Protein AF-A0A8T4DCI9-F1 (afdb_monomer_lite)

Radius of gyration: 30.98 Å; chains: 1; bounding box: 54×54×103 Å

Secondary structure (DSSP, 8-state):
--SHHHHHHHHHHHHHHTTSS---PPPP--------------------PPP-------PPPPPPPPPPP--PPPEEEEEEEEEEEE-HHHHHHHTSTTTBS--HHHHTS-----TTEEE---TTSB--EEEEEEEEEETT-EEEEEEEEEEEEEEEES--BPBPPPPP----S-HHHHHS--PPPP---HHHHT-SS-BS--SEEEEEEEEE-TTT--EEEEEEEEE--EEEEGGGTEEEEEEEEEEEEEEEEEE--

pLDDT: mean 79.36, std 21.96, range [33.06, 98.69]

Sequence (257 aa):
MNNVNRDIIIVVVSVVLLATILSGCVEEVSNNATVTPSPTPFLTTSPAPSPTPSLTPNLTPPPSPTPPPEVTPPTLVTQEIHQNFDATPALAGLLYPSISNLTPADIGFEVAMTDDVNYLSDIGKPEVPYIITIFEIPKNSEVESVSVNFSNPLEIDNVFIEPAQPPVIAGGADRDYWRNFTPPPHTINNETYASIEPYPGKEYAYHEAVEIDLDTHLQVRTVTVHIFPIQYFPAESRIVAYKNASVSLVYWTAVDE

Foldseek 3Di:
DPPVVVVVVVVVVVVVVVPPPPDDDDDDDDDDDDDDDDDDDDDDDDDDDDDDDDDDDDDDDDPDPDPDPPDDDFDKDKDKDKDKDFWLLQVVVCCPPLFKPDDPVQVVDDGDHDPQWAFDQDAQAFGRIWGKDKDWDAQQKDWPDKDKDFDDKDKGAQMDTAGRHDDDPPDPPDPVCVVPDDGDPRHHDVPNLLAQAWVVNDQKDWDWDWDQDPVVRDIIIMIMMIGRQWTARNNRRMIIGTRMMMMMIMMMDGDDD

Structure (mmCIF, N/CA/C/O backbone):
data_AF-A0A8T4DCI9-F1
#
_entry.id   AF-A0A8T4DCI9-F1
#
loop_
_atom_site.group_PDB
_atom_site.id
_atom_site.type_symbol
_atom_site.label_atom_id
_atom_site.label_alt_id
_atom_site.label_comp_id
_atom_site.label_asym_id
_atom_site.label_entity_id
_atom_site.label_seq_id
_atom_site.pdbx_PDB_ins_code
_atom_site.Cartn_x
_atom_site.Cartn_y
_atom_site.Cartn_z
_atom_site.occupancy
_atom_site.B_iso_or_equiv
_atom_site.auth_seq_id
_atom_site.auth_comp_id
_atom_site.auth_asym_id
_atom_site.auth_atom_id
_atom_site.pdbx_PDB_model_num
ATOM 1 N N . MET A 1 1 ? -24.224 39.941 3.625 1.00 46.56 1 MET A N 1
ATOM 2 C CA . MET A 1 1 ? -22.981 39.641 4.371 1.00 46.56 1 MET A CA 1
ATOM 3 C C . MET A 1 1 ? -22.899 38.134 4.541 1.00 46.56 1 MET A C 1
ATOM 5 O O . MET A 1 1 ? -23.948 37.555 4.779 1.00 46.56 1 MET A O 1
ATOM 9 N N . ASN A 1 2 ? -21.701 37.548 4.396 1.00 47.69 2 ASN A N 1
ATOM 10 C CA . ASN A 1 2 ? -21.337 36.143 4.702 1.00 47.69 2 ASN A CA 1
ATOM 11 C C . ASN A 1 2 ? -21.048 35.184 3.528 1.00 47.69 2 ASN A C 1
ATOM 13 O O . ASN A 1 2 ? -21.433 34.028 3.593 1.00 47.69 2 ASN A O 1
ATOM 17 N N . ASN A 1 3 ? -20.277 35.614 2.522 1.00 44.97 3 ASN A N 1
ATOM 18 C CA . ASN A 1 3 ? -19.467 34.668 1.724 1.00 44.97 3 ASN A CA 1
ATOM 19 C C . ASN A 1 3 ? -17.950 34.873 1.888 1.00 44.97 3 ASN A C 1
ATOM 21 O O . ASN A 1 3 ? -17.186 33.966 1.609 1.00 44.97 3 ASN A O 1
ATOM 25 N N . VAL A 1 4 ? -17.502 36.011 2.430 1.00 48.91 4 VAL A N 1
ATOM 26 C CA . VAL A 1 4 ? -16.063 36.310 2.585 1.00 48.91 4 VAL A CA 1
ATOM 27 C C . VAL A 1 4 ? -15.431 35.585 3.787 1.00 48.91 4 VAL A C 1
ATOM 29 O O . VAL A 1 4 ? -14.245 35.284 3.774 1.00 48.91 4 VAL A O 1
ATOM 32 N N . ASN A 1 5 ? -16.214 35.236 4.816 1.00 46.00 5 ASN A N 1
ATOM 33 C CA . ASN A 1 5 ? -15.677 34.595 6.026 1.00 46.00 5 ASN A CA 1
ATOM 34 C C . ASN A 1 5 ? -15.419 33.089 5.880 1.00 46.00 5 ASN A C 1
ATOM 36 O O . ASN A 1 5 ? -14.689 32.535 6.693 1.00 46.00 5 ASN A O 1
ATOM 40 N N . ARG A 1 6 ? -15.996 32.418 4.875 1.00 47.72 6 ARG A N 1
ATOM 41 C CA . ARG A 1 6 ? -15.810 30.971 4.693 1.00 47.72 6 ARG A CA 1
ATOM 42 C C . ARG A 1 6 ? -14.465 30.659 4.032 1.00 47.72 6 ARG A C 1
ATOM 44 O O . ARG A 1 6 ? -13.777 29.746 4.473 1.00 47.72 6 ARG A O 1
ATOM 51 N N . ASP A 1 7 ? -14.045 31.487 3.080 1.00 42.00 7 ASP A N 1
ATOM 52 C CA . ASP A 1 7 ? -12.774 31.295 2.374 1.00 42.00 7 ASP A CA 1
ATOM 53 C C . ASP A 1 7 ? -11.564 31.675 3.243 1.00 42.00 7 ASP A C 1
ATOM 55 O O . ASP A 1 7 ? -10.525 31.024 3.180 1.00 42.00 7 ASP A O 1
ATOM 59 N N . ILE A 1 8 ? -11.707 32.663 4.136 1.00 45.56 8 ILE A N 1
ATOM 60 C CA . ILE A 1 8 ? -10.631 33.061 5.063 1.00 45.56 8 ILE A CA 1
ATOM 61 C C . ILE A 1 8 ? -10.368 31.974 6.119 1.00 45.56 8 ILE A C 1
ATOM 63 O O . ILE A 1 8 ? -9.218 31.740 6.481 1.00 45.56 8 ILE A O 1
ATOM 67 N N . ILE A 1 9 ? -11.406 31.271 6.588 1.00 45.91 9 ILE A N 1
ATOM 68 C CA . ILE A 1 9 ? -11.252 30.194 7.581 1.00 45.91 9 ILE A CA 1
ATOM 69 C C . ILE A 1 9 ? -10.551 28.977 6.964 1.00 45.91 9 ILE A C 1
ATOM 71 O O . ILE A 1 9 ? -9.679 28.392 7.601 1.00 45.91 9 ILE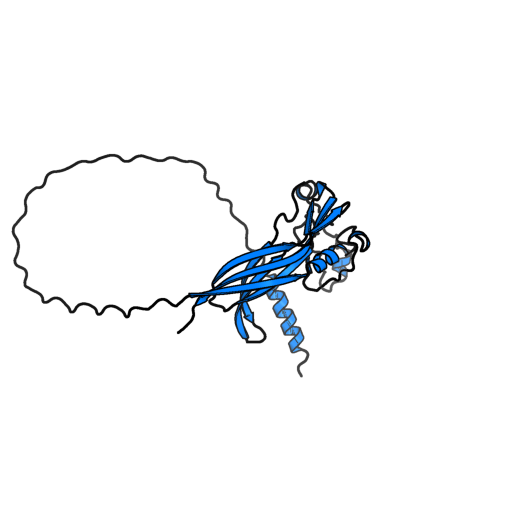 A O 1
ATOM 75 N N . ILE A 1 10 ? -10.862 28.637 5.710 1.00 48.25 10 ILE A N 1
ATOM 76 C CA . ILE A 1 10 ? -10.253 27.487 5.023 1.00 48.25 10 ILE A CA 1
ATOM 77 C C . ILE A 1 10 ? -8.753 27.715 4.780 1.00 48.25 10 ILE A C 1
ATOM 79 O O . ILE A 1 10 ? -7.959 26.797 4.987 1.00 48.25 10 ILE A O 1
ATOM 83 N N . VAL A 1 11 ? -8.346 28.939 4.424 1.00 43.97 11 VAL A N 1
ATOM 84 C CA . VAL A 1 11 ? -6.931 29.279 4.176 1.00 43.97 11 VAL A CA 1
ATOM 85 C C . VAL A 1 11 ? -6.095 29.296 5.463 1.00 43.97 11 VAL A C 1
ATOM 87 O O . VAL A 1 11 ? -4.932 28.901 5.449 1.00 43.97 11 VAL A O 1
ATOM 90 N N . VAL A 1 12 ? -6.663 29.705 6.603 1.00 44.66 12 VAL A N 1
ATOM 91 C CA . VAL A 1 12 ? -5.917 29.735 7.877 1.00 44.66 12 VAL A CA 1
ATOM 92 C C . VAL A 1 12 ? -5.692 28.326 8.443 1.00 44.66 12 VAL A C 1
ATOM 94 O O . VAL A 1 12 ? -4.635 28.068 9.014 1.00 44.66 12 VAL A O 1
ATOM 97 N N . VAL A 1 13 ? -6.623 27.388 8.235 1.00 45.47 13 VAL A N 1
ATOM 98 C CA . VAL A 1 13 ? -6.479 25.997 8.713 1.00 45.47 13 VAL A CA 1
ATOM 99 C C . VAL A 1 13 ? -5.437 25.216 7.899 1.00 45.47 13 VAL A C 1
ATOM 101 O O . VAL A 1 13 ? -4.693 24.416 8.464 1.00 45.47 13 VAL A O 1
ATOM 104 N N . SER A 1 14 ? -5.296 25.500 6.601 1.00 39.06 14 SER A N 1
ATOM 105 C CA . SER A 1 14 ? -4.320 24.815 5.735 1.00 39.06 14 SER A CA 1
ATOM 106 C C . SER A 1 14 ? -2.870 25.248 5.995 1.00 39.06 14 SER A C 1
ATOM 108 O O . SER A 1 14 ? -1.954 24.445 5.837 1.00 39.06 14 SER A O 1
ATOM 110 N N . VAL A 1 15 ? -2.641 26.480 6.462 1.00 40.59 15 VAL A N 1
ATOM 111 C CA . VAL A 1 15 ? -1.291 26.967 6.810 1.00 40.59 15 VAL A CA 1
ATOM 112 C C . VAL A 1 15 ? -0.800 26.410 8.154 1.00 40.59 15 VAL A C 1
ATOM 114 O O . VAL A 1 15 ? 0.403 26.242 8.340 1.00 40.59 15 VAL A O 1
ATOM 117 N N . VAL A 1 16 ? -1.699 26.068 9.083 1.00 40.78 16 VAL A N 1
ATOM 118 C CA . VAL A 1 16 ? -1.309 25.531 10.401 1.00 40.78 16 VAL A CA 1
ATOM 119 C C . VAL A 1 16 ? -0.958 24.038 10.338 1.00 40.78 16 VAL A C 1
ATOM 121 O O . VAL A 1 16 ? -0.090 23.594 11.087 1.00 40.78 16 VAL A O 1
ATOM 124 N N . LEU A 1 17 ? -1.539 23.271 9.407 1.00 37.62 17 LEU A N 1
ATOM 125 C CA . LEU A 1 17 ? -1.264 21.832 9.283 1.00 37.62 17 LEU A CA 1
ATOM 126 C C . LEU A 1 17 ? 0.103 21.510 8.642 1.00 37.62 17 LEU A C 1
ATOM 128 O O . LEU A 1 17 ? 0.658 20.442 8.871 1.00 37.62 17 LEU A O 1
ATOM 132 N N . LEU A 1 18 ? 0.683 22.442 7.878 1.00 36.50 18 LEU A N 1
ATOM 133 C CA . LEU A 1 18 ? 1.982 22.260 7.209 1.00 36.50 18 LEU A CA 1
ATOM 134 C C . LEU A 1 18 ? 3.201 22.525 8.114 1.00 36.50 18 LEU A C 1
ATOM 136 O O . LEU A 1 18 ? 4.329 22.253 7.712 1.00 36.50 18 LEU A O 1
ATOM 140 N N . ALA A 1 19 ? 3.004 23.034 9.335 1.00 37.69 19 ALA A N 1
ATOM 141 C CA . ALA A 1 19 ? 4.101 23.428 10.224 1.00 37.69 19 ALA A CA 1
ATOM 142 C C . ALA A 1 19 ? 4.564 22.337 11.214 1.00 37.69 19 ALA A C 1
ATOM 144 O O . ALA A 1 19 ? 5.531 22.564 11.939 1.00 37.69 19 ALA A O 1
ATOM 145 N N . THR A 1 20 ? 3.923 21.164 11.274 1.00 42.81 20 THR A N 1
ATOM 146 C CA . THR A 1 20 ? 4.192 20.161 12.328 1.00 42.81 20 THR A CA 1
ATOM 147 C C . THR A 1 20 ? 4.966 18.914 11.886 1.00 42.81 20 THR A C 1
ATOM 149 O O . THR A 1 20 ? 5.330 18.117 12.745 1.00 42.81 20 THR A O 1
ATOM 152 N N . ILE A 1 21 ? 5.321 18.749 10.605 1.00 46.16 21 ILE A N 1
ATOM 153 C CA . ILE A 1 21 ? 6.022 17.539 10.105 1.00 46.16 21 ILE A CA 1
ATOM 154 C C . ILE A 1 21 ? 7.540 17.761 9.924 1.00 46.16 21 ILE A C 1
ATOM 156 O O . ILE A 1 21 ? 8.169 17.243 9.007 1.00 46.16 21 ILE A O 1
ATOM 160 N N . LEU A 1 22 ? 8.160 18.548 10.806 1.00 44.78 22 LEU A N 1
ATOM 161 C CA . LEU A 1 22 ? 9.616 18.756 10.852 1.00 44.78 22 LEU A CA 1
ATOM 162 C C . LEU A 1 22 ? 10.119 18.690 12.301 1.00 44.78 22 LEU A C 1
ATOM 164 O O . LEU A 1 22 ? 10.663 19.651 12.840 1.00 44.78 22 LEU A O 1
ATOM 168 N N . SER A 1 23 ? 9.933 17.551 12.968 1.00 45.56 23 SER A N 1
ATOM 169 C CA . SER A 1 23 ? 10.723 17.229 14.162 1.00 45.56 23 SER A CA 1
ATOM 170 C C . SER A 1 23 ? 10.737 15.726 14.414 1.00 45.56 23 SER A C 1
ATOM 172 O O . SER A 1 23 ? 9.764 15.150 14.886 1.00 45.56 23 SER A O 1
ATOM 174 N N . GLY A 1 24 ? 11.846 15.088 14.055 1.00 33.06 24 GLY A N 1
ATOM 175 C CA . GLY A 1 24 ? 12.046 13.657 14.255 1.00 33.06 24 GLY A CA 1
ATOM 176 C C . GLY A 1 24 ? 13.413 13.191 13.774 1.00 33.06 24 GLY A C 1
ATOM 177 O O . GLY A 1 24 ? 13.505 12.211 13.046 1.00 33.06 24 GLY A O 1
ATOM 178 N N . CYS A 1 25 ? 14.478 13.918 14.127 1.00 37.22 25 CYS A N 1
ATOM 179 C CA . CYS A 1 25 ? 15.836 13.394 14.011 1.00 37.22 25 CYS A CA 1
ATOM 180 C C . CYS A 1 25 ? 16.025 12.316 15.087 1.00 37.22 25 CYS A C 1
ATOM 182 O O . CYS A 1 25 ? 15.924 12.609 16.277 1.00 37.22 25 CYS A O 1
ATOM 184 N N . VAL A 1 26 ? 16.284 11.082 14.662 1.00 43.94 26 VAL A N 1
ATOM 185 C CA . VAL A 1 26 ? 16.712 9.978 15.526 1.00 43.94 26 VAL A CA 1
ATOM 186 C C . VAL A 1 26 ? 18.189 10.183 15.866 1.00 43.94 26 VAL A C 1
ATOM 188 O O . VAL A 1 26 ? 19.032 10.215 14.972 1.00 43.94 26 VAL A O 1
ATOM 191 N N . GLU A 1 27 ? 18.506 10.341 17.152 1.00 39.62 27 GLU A N 1
ATOM 192 C CA . GLU A 1 27 ? 19.873 10.208 17.659 1.00 39.62 27 GLU A CA 1
ATOM 193 C C . GLU A 1 27 ? 20.193 8.722 17.851 1.00 39.62 27 GLU A C 1
ATOM 195 O O . GLU A 1 27 ? 19.565 8.030 18.653 1.00 39.62 27 GLU A O 1
ATOM 200 N N . GLU A 1 28 ? 21.192 8.230 17.119 1.00 41.47 28 GLU A N 1
ATOM 201 C CA . GLU A 1 28 ? 21.821 6.948 17.408 1.00 41.47 28 GLU A CA 1
ATOM 202 C C . GLU A 1 28 ? 22.760 7.078 18.612 1.00 41.47 28 GLU A C 1
ATOM 204 O O . GLU A 1 28 ? 23.735 7.832 18.578 1.00 41.47 28 GLU A O 1
ATOM 209 N N . VAL A 1 29 ? 22.519 6.285 19.659 1.00 36.94 29 VAL A N 1
ATOM 210 C CA . VAL A 1 29 ? 23.512 6.023 20.708 1.00 36.94 29 VAL A CA 1
ATOM 211 C C . VAL A 1 29 ? 23.872 4.543 20.686 1.00 36.94 29 VAL A C 1
ATOM 213 O O . VAL A 1 29 ? 23.202 3.687 21.258 1.00 36.94 29 VAL A O 1
ATOM 216 N N . SER A 1 30 ? 24.985 4.274 20.012 1.00 40.56 30 SER A N 1
ATOM 217 C CA . SER A 1 30 ? 25.803 3.074 20.154 1.00 40.56 30 SER A CA 1
ATOM 218 C C . SER A 1 30 ? 26.382 3.005 21.566 1.00 40.56 30 SER A C 1
ATOM 220 O O . SER A 1 30 ? 26.978 3.981 22.014 1.00 40.56 30 SER A O 1
ATOM 222 N N . ASN A 1 31 ? 26.261 1.860 22.247 1.00 36.16 31 ASN A N 1
ATOM 223 C CA . ASN A 1 31 ? 27.170 1.485 23.330 1.00 36.16 31 ASN A CA 1
ATOM 224 C C . ASN A 1 31 ? 27.391 -0.031 23.364 1.00 36.16 31 ASN A C 1
ATOM 226 O O . ASN A 1 31 ? 26.485 -0.837 23.561 1.00 36.16 31 ASN A O 1
ATOM 230 N N . ASN A 1 32 ? 28.655 -0.372 23.152 1.00 35.81 32 ASN A N 1
ATOM 231 C CA . ASN A 1 32 ? 29.245 -1.695 23.099 1.00 35.81 32 ASN A CA 1
ATOM 232 C C . ASN A 1 32 ? 29.614 -2.209 24.512 1.00 35.81 32 ASN A C 1
ATOM 234 O O . ASN A 1 32 ? 30.004 -1.424 25.372 1.00 35.81 32 ASN A O 1
ATOM 238 N N . ALA A 1 33 ? 29.616 -3.540 24.651 1.00 33.09 33 ALA A N 1
ATOM 239 C CA . ALA A 1 33 ? 30.373 -4.375 25.602 1.00 33.09 33 ALA A CA 1
ATOM 240 C C . ALA A 1 33 ? 29.978 -4.460 27.106 1.00 33.09 33 ALA A C 1
ATOM 242 O O . ALA A 1 33 ? 30.316 -3.623 27.936 1.00 33.09 33 ALA A O 1
ATOM 243 N N . THR A 1 34 ? 29.359 -5.603 27.446 1.00 33.59 34 THR A N 1
ATOM 244 C CA . THR A 1 34 ? 29.763 -6.638 28.434 1.00 33.59 34 THR A CA 1
ATOM 245 C C . THR A 1 34 ? 30.813 -6.284 29.501 1.00 33.59 34 THR A C 1
ATOM 247 O O . THR A 1 34 ? 31.941 -6.035 29.107 1.00 33.59 34 THR A O 1
ATOM 250 N N . VAL A 1 35 ? 30.504 -6.460 30.808 1.00 35.69 35 VAL A N 1
ATOM 251 C CA . VAL A 1 35 ? 31.147 -7.416 31.768 1.00 35.69 35 VAL A CA 1
ATOM 252 C C . VAL A 1 35 ? 30.286 -7.574 33.046 1.00 35.69 35 VAL A C 1
ATOM 254 O O . VAL A 1 35 ? 29.951 -6.601 33.715 1.00 35.69 35 VAL A O 1
ATOM 257 N N . THR A 1 36 ? 29.983 -8.821 33.418 1.00 40.81 36 THR A N 1
ATOM 258 C CA . THR A 1 36 ? 29.406 -9.268 34.704 1.00 40.81 36 THR A CA 1
ATOM 259 C C . THR A 1 36 ? 30.475 -9.384 35.802 1.00 40.81 36 THR A C 1
ATOM 261 O O . THR A 1 36 ? 31.529 -9.962 35.533 1.00 40.81 36 THR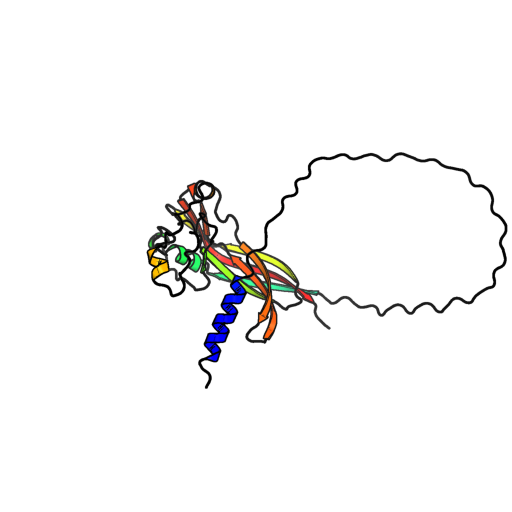 A O 1
ATOM 264 N N . PRO A 1 37 ? 30.194 -8.997 37.063 1.00 41.59 37 PRO A N 1
ATOM 265 C CA . PRO A 1 37 ? 30.863 -9.635 38.198 1.00 41.59 37 PRO A CA 1
ATOM 266 C C . PRO A 1 37 ? 29.926 -10.404 39.152 1.00 41.59 37 PRO A C 1
ATOM 268 O O . PRO A 1 37 ? 28.813 -9.998 39.472 1.00 41.59 37 PRO A O 1
ATOM 271 N N . SER A 1 38 ? 30.469 -11.549 39.571 1.00 36.97 38 SER A N 1
ATOM 272 C CA . SER A 1 38 ? 29.987 -12.621 40.457 1.00 36.97 38 SER A CA 1
ATOM 273 C C . SER A 1 38 ? 29.842 -12.201 41.939 1.00 36.97 38 SER A C 1
ATOM 275 O O . SER A 1 38 ? 30.535 -11.276 42.365 1.00 36.97 38 SER A O 1
ATOM 277 N N . PRO A 1 39 ? 29.017 -12.892 42.761 1.00 44.28 39 PRO A N 1
ATOM 278 C CA . PRO A 1 39 ? 28.825 -12.571 44.181 1.00 44.28 39 PRO A CA 1
ATOM 279 C C . PRO A 1 39 ? 29.956 -13.098 45.090 1.00 44.28 39 PRO A C 1
ATOM 281 O O . PRO A 1 39 ? 30.462 -14.202 44.886 1.00 44.28 39 PRO A O 1
ATOM 284 N N . THR A 1 40 ? 30.302 -12.335 46.136 1.00 46.72 40 THR A N 1
ATOM 285 C CA . THR A 1 40 ? 31.276 -12.703 47.190 1.00 46.72 40 THR A CA 1
ATOM 286 C C . THR A 1 40 ? 30.553 -13.016 48.516 1.00 46.72 40 THR A C 1
ATOM 288 O O . THR A 1 40 ? 29.615 -12.293 48.860 1.00 46.72 40 THR A O 1
ATOM 291 N N . PRO A 1 41 ? 30.954 -14.060 49.277 1.00 44.41 41 PRO A N 1
ATOM 292 C CA . PRO A 1 41 ? 30.207 -14.564 50.432 1.00 44.41 41 PRO A CA 1
ATOM 293 C C . PRO A 1 41 ? 30.599 -13.954 51.798 1.00 44.41 41 PRO A C 1
ATOM 295 O O . PRO A 1 41 ? 31.733 -13.540 52.011 1.00 44.41 41 PRO A O 1
ATOM 298 N N . PHE A 1 42 ? 29.603 -13.979 52.697 1.00 44.41 42 PHE A N 1
ATOM 299 C CA . PHE A 1 42 ? 29.560 -14.019 54.175 1.00 44.41 42 PHE A CA 1
ATOM 300 C C . PHE A 1 42 ? 30.746 -13.554 55.042 1.00 44.41 42 PHE A C 1
ATOM 302 O O . PHE A 1 42 ? 31.831 -14.122 54.980 1.00 44.41 42 PHE A O 1
ATOM 309 N N . LEU A 1 43 ? 30.426 -12.748 56.070 1.00 38.91 43 LEU A N 1
ATOM 310 C CA . LEU A 1 43 ? 31.000 -12.901 57.415 1.00 38.91 43 LEU A CA 1
ATOM 311 C C . LEU A 1 43 ? 29.942 -12.710 58.515 1.00 38.91 43 LEU A C 1
ATOM 313 O O . LEU A 1 43 ? 29.258 -11.693 58.595 1.00 38.91 43 LEU A O 1
ATOM 317 N N . THR A 1 44 ? 29.854 -13.730 59.364 1.00 44.06 44 THR A N 1
ATOM 318 C CA . THR A 1 44 ? 29.048 -13.845 60.580 1.00 44.06 44 THR A CA 1
ATOM 319 C C . THR A 1 44 ? 29.772 -13.168 61.743 1.00 44.06 44 THR A C 1
ATOM 321 O O . THR A 1 44 ? 30.929 -13.496 62.007 1.00 44.06 44 THR A O 1
ATOM 324 N N . THR A 1 45 ? 29.101 -12.290 62.493 1.00 43.59 45 THR A N 1
ATOM 325 C CA . THR A 1 45 ? 29.587 -11.828 63.803 1.00 43.59 45 THR A CA 1
ATOM 326 C C . THR A 1 45 ? 28.523 -11.989 64.890 1.00 43.59 45 THR A C 1
ATOM 328 O O . THR A 1 45 ? 27.324 -11.830 64.681 1.00 43.59 45 THR A O 1
ATOM 331 N N . SER A 1 46 ? 29.033 -12.421 66.040 1.00 49.28 46 SER A N 1
ATOM 332 C CA . SER A 1 46 ? 28.389 -12.929 67.254 1.00 49.28 46 SER A CA 1
ATOM 333 C C . SER A 1 46 ? 27.511 -11.902 67.994 1.00 49.28 46 SER A C 1
ATOM 335 O O . SER A 1 46 ? 27.838 -10.716 67.975 1.00 49.28 46 SER A O 1
ATOM 337 N N . PRO A 1 47 ? 26.461 -12.329 68.729 1.00 52.78 47 PRO A N 1
ATOM 338 C CA . PRO A 1 47 ? 25.625 -11.428 69.515 1.00 52.78 47 PRO A CA 1
ATOM 339 C C . PRO A 1 47 ? 26.281 -11.073 70.859 1.00 52.78 47 PRO A C 1
ATOM 341 O O . PRO A 1 47 ? 26.974 -11.892 71.465 1.00 52.78 47 PRO A O 1
ATOM 344 N N . ALA A 1 48 ? 26.020 -9.858 71.340 1.00 46.81 48 ALA A N 1
ATOM 345 C CA . ALA A 1 48 ? 26.355 -9.386 72.683 1.00 46.81 48 ALA A CA 1
ATOM 346 C C . ALA A 1 48 ? 25.123 -8.687 73.307 1.00 46.81 48 ALA A C 1
ATOM 348 O O . ALA A 1 48 ? 24.218 -8.284 72.575 1.00 46.81 48 ALA A O 1
ATOM 349 N N . PRO A 1 49 ? 25.027 -8.629 74.647 1.00 48.41 49 PRO A N 1
ATOM 350 C CA . PRO A 1 49 ? 23.780 -8.872 75.368 1.00 48.41 49 PRO A CA 1
ATOM 351 C C . PRO A 1 49 ? 22.854 -7.659 75.530 1.00 48.41 49 PRO A C 1
ATOM 353 O O . PRO A 1 49 ? 23.271 -6.507 75.603 1.00 48.41 49 PRO A O 1
ATOM 356 N N . SER A 1 50 ? 21.574 -8.004 75.659 1.00 49.00 50 SER A N 1
ATOM 357 C CA . SER A 1 50 ? 20.411 -7.162 75.945 1.00 49.00 50 SER A CA 1
ATOM 358 C C . SER A 1 50 ? 20.497 -6.425 77.291 1.00 49.00 50 SER A C 1
ATOM 360 O O . SER A 1 50 ? 20.696 -7.079 78.317 1.00 49.00 50 SER A O 1
ATOM 362 N N . PRO A 1 51 ? 20.205 -5.112 77.336 1.00 53.91 51 PRO A N 1
ATOM 363 C CA . PRO A 1 51 ? 19.754 -4.441 78.547 1.00 53.91 51 PRO A CA 1
ATOM 364 C C . PRO A 1 51 ? 18.215 -4.380 78.658 1.00 53.91 51 PRO A C 1
ATOM 366 O O . PRO A 1 51 ? 17.483 -4.254 77.682 1.00 53.91 51 PRO A O 1
ATOM 369 N N . THR A 1 52 ? 17.784 -4.517 79.907 1.00 52.53 52 THR A N 1
ATOM 370 C CA . THR A 1 52 ? 16.462 -4.558 80.558 1.00 52.53 52 THR A CA 1
ATOM 371 C C . THR A 1 52 ? 15.370 -3.600 80.028 1.00 52.53 52 THR A C 1
ATOM 373 O O . THR A 1 52 ? 15.677 -2.460 79.681 1.00 52.53 52 THR A O 1
ATOM 376 N N . PRO A 1 53 ? 14.077 -4.004 80.043 1.00 47.03 53 PRO A N 1
ATOM 377 C CA . PRO A 1 53 ? 12.960 -3.184 79.568 1.00 47.03 53 PRO A CA 1
ATOM 378 C C . PRO A 1 53 ? 12.609 -2.034 80.525 1.00 47.03 53 PRO A C 1
ATOM 380 O O . PRO A 1 53 ? 12.496 -2.221 81.737 1.00 47.03 53 PRO A O 1
ATOM 383 N N . SER A 1 54 ? 12.369 -0.854 79.951 1.00 48.72 54 SER A N 1
ATOM 384 C CA . SER A 1 54 ? 11.761 0.298 80.623 1.00 48.72 54 SER A CA 1
ATOM 385 C C . SER A 1 54 ? 10.249 0.293 80.383 1.00 48.72 54 SER A C 1
ATOM 387 O O . SER A 1 54 ? 9.789 0.209 79.242 1.00 48.72 54 SER A O 1
ATOM 389 N N . LEU A 1 55 ? 9.470 0.360 81.464 1.00 51.44 55 LEU A N 1
ATOM 390 C CA . LEU A 1 55 ? 8.009 0.405 81.436 1.00 51.44 55 LEU A CA 1
ATOM 391 C C . LEU A 1 55 ? 7.538 1.717 80.795 1.00 51.44 55 LEU A C 1
ATOM 393 O O . LEU A 1 55 ? 7.743 2.793 81.351 1.00 51.44 55 LEU A O 1
ATOM 397 N N . THR A 1 56 ? 6.882 1.614 79.639 1.00 51.56 56 THR A N 1
ATOM 398 C CA . THR A 1 56 ? 6.241 2.744 78.948 1.00 51.56 56 THR A CA 1
ATOM 399 C C . THR A 1 56 ? 4.720 2.532 78.971 1.00 51.56 56 THR A C 1
ATOM 401 O O . THR A 1 56 ? 4.275 1.396 78.787 1.00 51.56 56 THR A O 1
ATOM 404 N N . PRO A 1 57 ? 3.912 3.570 79.259 1.00 53.22 57 PRO A N 1
ATOM 405 C CA . PRO A 1 57 ? 2.482 3.435 79.518 1.00 53.22 57 PRO A CA 1
ATOM 406 C C . PRO A 1 57 ? 1.680 3.023 78.279 1.00 53.22 57 PRO A C 1
ATOM 408 O O . PRO A 1 57 ? 1.945 3.450 77.159 1.00 53.22 57 PRO A O 1
ATOM 411 N N . ASN A 1 58 ? 0.664 2.203 78.537 1.00 51.22 58 ASN A N 1
ATOM 412 C CA . ASN A 1 58 ? -0.310 1.685 77.586 1.00 51.22 58 ASN A CA 1
ATOM 413 C C . ASN A 1 58 ? -1.138 2.836 76.978 1.00 51.22 58 ASN A C 1
ATOM 415 O O . ASN A 1 58 ? -2.075 3.324 77.611 1.00 51.22 58 ASN A O 1
ATOM 419 N N . LEU A 1 59 ? -0.776 3.289 75.775 1.00 54.41 59 LEU A N 1
ATOM 420 C CA . LEU A 1 59 ? -1.612 4.172 74.964 1.00 54.41 59 LEU A CA 1
ATOM 421 C C . LEU A 1 59 ? -2.546 3.313 74.110 1.00 54.41 59 LEU A C 1
ATOM 423 O O . LEU A 1 59 ? -2.099 2.465 73.340 1.00 54.41 59 LEU A O 1
ATOM 427 N N . THR A 1 60 ? -3.846 3.541 74.271 1.00 66.00 60 THR A N 1
ATOM 428 C CA . THR A 1 60 ? -4.922 2.934 73.485 1.00 66.00 60 THR A CA 1
ATOM 429 C C . THR A 1 60 ? -4.634 3.076 71.983 1.00 66.00 60 THR A C 1
ATOM 431 O O . THR A 1 60 ? -4.345 4.193 71.543 1.00 66.00 60 THR A O 1
ATOM 434 N N . PRO A 1 61 ? -4.708 1.998 71.180 1.00 65.62 61 PRO A N 1
ATOM 435 C CA . PRO A 1 61 ? -4.479 2.095 69.744 1.00 65.62 61 PRO A CA 1
ATOM 436 C C . PRO A 1 61 ? -5.555 2.982 69.091 1.00 65.62 61 PRO A C 1
ATOM 438 O O . PRO A 1 61 ? -6.728 2.891 69.468 1.00 65.62 61 PRO A O 1
ATOM 441 N N . PRO A 1 62 ? -5.186 3.844 68.125 1.00 71.38 62 PRO A N 1
ATOM 442 C CA . PRO A 1 62 ? -6.159 4.595 67.341 1.00 71.38 62 PRO A CA 1
ATOM 443 C C . PRO A 1 62 ? -7.068 3.630 66.559 1.00 71.38 62 PRO A C 1
ATOM 445 O O . PRO A 1 62 ? -6.639 2.519 66.229 1.00 71.38 62 PRO A O 1
ATOM 448 N N . PRO A 1 63 ? -8.322 4.021 66.263 1.00 71.38 63 PRO A N 1
ATOM 449 C CA . PRO A 1 63 ? -9.222 3.192 65.473 1.00 71.38 63 PRO A CA 1
ATOM 450 C C . PRO A 1 63 ? -8.581 2.869 64.121 1.00 71.38 63 PRO A C 1
ATOM 452 O O . PRO A 1 63 ? -8.009 3.744 63.469 1.00 71.38 63 PRO A O 1
ATOM 455 N N . SER A 1 64 ? -8.671 1.598 63.725 1.00 72.19 64 SER A N 1
ATOM 456 C CA . SER A 1 64 ? -8.198 1.126 62.424 1.00 72.19 64 SER A CA 1
ATOM 457 C C . SER A 1 64 ? -8.816 1.983 61.313 1.00 72.19 64 SER A C 1
ATOM 459 O O . SER A 1 64 ? -10.035 2.179 61.340 1.00 72.19 64 SER A O 1
ATOM 461 N N . PRO A 1 65 ? -8.031 2.486 60.341 1.00 72.56 65 PRO A N 1
ATOM 462 C CA . PRO A 1 65 ? -8.591 3.205 59.206 1.00 72.56 65 PRO A CA 1
ATOM 463 C C . PRO A 1 65 ? -9.571 2.289 58.471 1.00 72.56 65 PRO A C 1
ATOM 465 O O . PRO A 1 65 ? -9.268 1.120 58.215 1.00 72.56 65 PRO A O 1
ATOM 468 N N . THR A 1 66 ? -10.760 2.813 58.176 1.00 73.88 66 THR A N 1
ATOM 469 C CA . THR A 1 66 ? -11.744 2.140 57.328 1.00 73.88 66 THR A CA 1
ATOM 470 C C . THR A 1 66 ? -11.077 1.822 55.989 1.00 73.88 66 THR A C 1
ATOM 472 O O . THR A 1 66 ? -10.474 2.732 55.409 1.00 73.88 66 THR A O 1
ATOM 475 N N . PRO A 1 67 ? -11.138 0.570 55.497 1.00 75.00 67 PRO A N 1
ATOM 476 C CA . PRO A 1 67 ? -10.601 0.254 54.183 1.00 75.00 67 PRO A CA 1
ATOM 477 C C . PRO A 1 67 ? -11.278 1.154 53.136 1.00 75.00 67 PRO A C 1
ATOM 479 O O . PRO A 1 67 ? -12.487 1.395 53.240 1.00 75.00 67 PRO A O 1
ATOM 482 N N . PRO A 1 68 ? -10.519 1.702 52.170 1.00 75.00 68 PRO A N 1
ATOM 483 C CA . PRO A 1 68 ? -11.107 2.473 51.084 1.00 75.00 68 PRO A CA 1
ATOM 484 C C . PRO A 1 68 ? -12.153 1.615 50.356 1.00 75.00 68 PRO A C 1
ATOM 486 O O . PRO A 1 68 ? -11.998 0.391 50.317 1.00 75.00 68 PRO A O 1
ATOM 489 N N . PRO A 1 69 ? -13.220 2.228 49.810 1.00 73.56 69 PRO A N 1
ATOM 490 C CA . PRO A 1 69 ? -14.204 1.493 49.030 1.00 73.56 69 PRO A CA 1
ATOM 491 C C . PRO A 1 69 ? -13.488 0.705 47.932 1.00 73.56 69 PRO A C 1
ATOM 493 O O . PRO A 1 69 ? -12.641 1.246 47.219 1.00 73.56 69 PRO A O 1
ATOM 496 N N . GLU A 1 70 ? -13.803 -0.584 47.847 1.00 73.31 70 GLU A N 1
ATOM 497 C CA . GLU A 1 70 ? -13.287 -1.479 46.821 1.00 73.31 70 GLU A CA 1
ATOM 498 C C . GLU A 1 70 ? -13.828 -1.008 45.470 1.00 73.31 70 GLU A C 1
ATOM 500 O O . GLU A 1 70 ? -15.005 -1.179 45.152 1.00 73.31 70 GLU A O 1
ATOM 505 N N . VAL A 1 71 ? -12.982 -0.322 44.701 1.00 73.12 71 VAL A N 1
ATOM 506 C CA . VAL A 1 71 ? -13.306 0.068 43.331 1.00 73.12 71 VAL A CA 1
ATOM 507 C C . VAL A 1 71 ? -13.237 -1.206 42.500 1.00 73.12 71 VAL A C 1
ATOM 509 O O . VAL A 1 71 ? -12.149 -1.722 42.246 1.00 73.12 71 VAL A O 1
ATOM 512 N N . THR A 1 72 ? -14.397 -1.742 42.124 1.00 70.50 72 THR A N 1
ATOM 513 C CA . THR A 1 72 ? -14.456 -2.861 41.177 1.00 70.50 72 THR A CA 1
ATOM 514 C C . THR A 1 72 ? -13.912 -2.357 39.837 1.00 70.50 72 THR A C 1
ATOM 516 O O . THR A 1 72 ? -14.378 -1.317 39.365 1.00 70.50 72 THR A O 1
ATOM 519 N N . PRO A 1 73 ? -12.890 -3.005 39.248 1.00 70.75 73 PRO A N 1
ATOM 520 C CA . PRO A 1 73 ? -12.358 -2.582 37.961 1.00 70.75 73 PRO A CA 1
ATOM 521 C C . PRO A 1 73 ? -13.447 -2.681 36.881 1.00 70.75 73 PRO A C 1
ATOM 523 O O . PRO A 1 73 ? -14.285 -3.583 36.951 1.00 70.75 73 PRO A O 1
ATOM 526 N N . PRO A 1 74 ? -13.448 -1.771 35.893 1.00 71.12 74 PRO A N 1
ATOM 527 C CA . PRO A 1 74 ? -14.436 -1.794 34.823 1.00 71.12 74 PRO A CA 1
ATOM 528 C C . PRO A 1 74 ? -14.369 -3.115 34.049 1.00 71.12 74 PRO A C 1
ATOM 530 O O . PRO A 1 74 ? -13.286 -3.652 33.799 1.00 71.12 74 PRO A O 1
ATOM 533 N N . THR A 1 75 ? -15.533 -3.627 33.649 1.00 82.44 75 THR A N 1
ATOM 534 C CA . THR A 1 75 ? -15.613 -4.804 32.779 1.00 82.44 75 THR A CA 1
ATOM 535 C C . THR A 1 75 ? -15.169 -4.409 31.371 1.00 82.44 75 THR A C 1
ATOM 537 O O . THR A 1 75 ? -15.724 -3.481 30.780 1.00 82.44 75 THR A O 1
ATOM 540 N N . LEU A 1 76 ? -14.171 -5.112 30.829 1.00 85.56 76 LEU A N 1
ATOM 541 C CA . LEU A 1 76 ? -13.716 -4.946 29.447 1.00 85.56 76 LEU A CA 1
ATOM 542 C C . LEU A 1 76 ? -14.452 -5.921 28.523 1.00 85.56 76 LEU A C 1
ATOM 544 O O . LEU A 1 76 ? -14.549 -7.112 28.820 1.00 85.56 76 LEU A O 1
ATOM 548 N N . VAL A 1 77 ? -14.942 -5.418 27.392 1.00 90.75 77 VAL A N 1
ATOM 549 C CA . VAL A 1 77 ? -15.592 -6.211 26.341 1.00 90.75 77 VAL A CA 1
ATOM 550 C C . VAL A 1 77 ? -14.775 -6.125 25.059 1.00 90.75 77 VAL A C 1
ATOM 552 O O . VAL A 1 77 ? -14.461 -5.027 24.601 1.00 90.75 77 VAL A O 1
ATOM 555 N N . THR A 1 78 ? -14.457 -7.280 24.472 1.00 94.44 78 THR A N 1
ATOM 556 C CA . THR A 1 78 ? -13.844 -7.383 23.140 1.00 94.44 78 THR A CA 1
ATOM 557 C C . THR A 1 78 ? -14.873 -7.096 22.059 1.00 94.44 78 THR A C 1
ATOM 559 O O . THR A 1 78 ? -15.993 -7.606 22.102 1.00 94.44 78 THR A O 1
ATOM 562 N N . GLN A 1 79 ? -14.470 -6.320 21.068 1.00 95.50 79 GLN A N 1
ATOM 563 C CA . GLN A 1 79 ? -15.217 -6.031 19.857 1.00 95.50 79 GLN A CA 1
ATOM 564 C C . GLN A 1 79 ? -14.339 -6.352 18.649 1.00 95.50 79 GLN A C 1
ATOM 566 O O . GLN A 1 79 ? -13.118 -6.199 18.700 1.00 95.50 79 GLN A O 1
ATOM 571 N N . GLU A 1 80 ? -14.968 -6.781 17.560 1.00 96.31 80 GLU A N 1
ATOM 572 C CA . GLU A 1 80 ? -14.293 -7.103 16.306 1.00 96.31 80 GLU A CA 1
ATOM 573 C C . GLU A 1 80 ? -15.027 -6.441 15.139 1.00 96.31 80 GLU A C 1
ATOM 575 O O . GLU A 1 80 ? -16.251 -6.530 15.020 1.00 96.31 80 GLU A O 1
ATOM 580 N N . ILE A 1 81 ? -14.265 -5.786 14.268 1.00 96.75 81 ILE A N 1
ATOM 581 C CA . ILE A 1 81 ? -14.736 -5.236 13.000 1.00 96.75 81 ILE A CA 1
ATOM 582 C C . ILE A 1 81 ? -14.049 -6.008 11.883 1.00 96.75 81 ILE A C 1
ATOM 584 O O . ILE A 1 81 ? -12.824 -6.094 11.849 1.00 96.75 81 ILE A O 1
ATOM 588 N N . HIS A 1 82 ? -14.842 -6.529 10.950 1.00 96.88 82 HIS A N 1
ATOM 589 C CA . HIS A 1 82 ? -14.354 -7.224 9.767 1.00 96.88 82 HIS A CA 1
ATOM 590 C C . HIS A 1 82 ? -14.922 -6.567 8.509 1.00 96.88 82 HIS A C 1
ATOM 592 O O . HIS A 1 82 ? -16.142 -6.477 8.349 1.00 96.88 82 HIS A O 1
ATOM 598 N N . GLN A 1 83 ? -14.04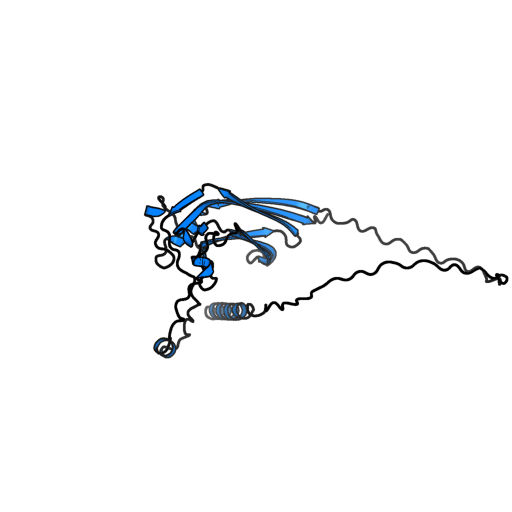7 -6.113 7.613 1.00 97.12 83 GLN A N 1
ATOM 599 C CA . GLN A 1 83 ? -14.442 -5.405 6.399 1.00 97.12 83 GLN A CA 1
ATOM 600 C C . GLN A 1 83 ? -13.669 -5.911 5.181 1.00 97.12 83 GLN A C 1
ATOM 602 O O . GLN A 1 83 ? -12.446 -6.027 5.204 1.00 97.12 83 GLN A O 1
ATOM 607 N N . ASN A 1 84 ? -14.403 -6.185 4.102 1.00 96.88 84 ASN A N 1
ATOM 608 C CA . ASN A 1 84 ? -13.846 -6.545 2.802 1.00 96.88 84 ASN A CA 1
ATOM 609 C C . ASN A 1 84 ? -13.754 -5.307 1.906 1.00 96.88 84 ASN A C 1
ATOM 611 O O . ASN A 1 84 ? -14.654 -4.467 1.915 1.00 96.88 84 ASN A O 1
ATOM 615 N N . PHE A 1 85 ? -12.703 -5.243 1.097 1.00 93.44 85 PHE A N 1
ATOM 616 C CA . PHE A 1 85 ? -12.380 -4.128 0.219 1.00 93.44 85 PHE A CA 1
ATOM 617 C C . PHE A 1 85 ? -12.051 -4.620 -1.186 1.00 93.44 85 PHE A C 1
ATOM 619 O O . PHE A 1 85 ? -11.374 -5.638 -1.369 1.00 93.44 85 PHE A O 1
ATOM 626 N N . ASP A 1 86 ? -12.500 -3.847 -2.169 1.00 95.00 86 ASP A N 1
ATOM 627 C CA . ASP A 1 86 ? -11.991 -3.915 -3.531 1.00 95.00 86 ASP A CA 1
ATOM 628 C C . ASP A 1 86 ? -10.667 -3.145 -3.592 1.00 95.00 86 ASP A C 1
ATOM 630 O O . ASP A 1 86 ? -10.616 -1.951 -3.301 1.00 95.00 86 ASP A O 1
ATOM 634 N N . ALA A 1 87 ? -9.589 -3.846 -3.933 1.00 95.81 87 ALA A N 1
ATOM 635 C CA . ALA A 1 87 ? -8.251 -3.282 -4.046 1.00 95.81 87 ALA A CA 1
ATOM 636 C C . ALA A 1 87 ? -7.865 -2.944 -5.499 1.00 95.81 87 ALA A C 1
ATOM 638 O O . ALA A 1 87 ? -6.781 -2.414 -5.751 1.00 95.81 87 ALA A O 1
ATOM 639 N N . THR A 1 88 ? -8.755 -3.189 -6.466 1.00 96.00 88 THR A N 1
ATOM 640 C CA . THR A 1 88 ? -8.535 -2.844 -7.875 1.00 96.00 88 THR A CA 1
ATOM 641 C C . THR A 1 88 ? -8.386 -1.344 -8.169 1.00 96.00 88 THR A C 1
ATOM 643 O O . THR A 1 88 ? -7.703 -1.030 -9.150 1.00 96.00 88 THR A O 1
ATOM 646 N N . PRO A 1 89 ? -8.871 -0.392 -7.341 1.00 96.06 89 PRO A N 1
ATOM 647 C CA . PRO A 1 89 ? -8.529 1.017 -7.531 1.00 96.06 89 PRO A CA 1
ATOM 648 C C . PRO A 1 89 ? -7.019 1.294 -7.479 1.00 96.06 89 PRO A C 1
ATOM 650 O O . PRO A 1 89 ? -6.520 2.107 -8.253 1.00 96.06 89 PRO A O 1
ATOM 653 N N . ALA A 1 90 ? -6.249 0.569 -6.657 1.00 96.19 90 ALA A N 1
ATOM 654 C CA . ALA A 1 90 ? -4.791 0.723 -6.631 1.00 96.19 90 ALA A CA 1
ATOM 655 C C . ALA A 1 90 ? -4.146 0.336 -7.977 1.00 96.19 90 ALA A C 1
ATOM 657 O O . ALA A 1 90 ? -3.208 0.988 -8.430 1.00 96.19 90 ALA A O 1
ATOM 658 N N . LEU A 1 91 ? -4.685 -0.684 -8.656 1.00 95.94 91 LEU A N 1
ATOM 659 C CA . LEU A 1 91 ? -4.269 -1.060 -10.011 1.00 95.94 91 LEU A CA 1
ATOM 660 C C . LEU A 1 91 ? -4.612 0.033 -11.034 1.00 95.94 91 LEU A C 1
ATOM 662 O O . LEU A 1 91 ? -3.808 0.297 -11.926 1.00 95.94 91 LEU A O 1
ATOM 666 N N . ALA A 1 92 ? -5.758 0.708 -10.890 1.00 95.00 92 ALA A N 1
ATOM 667 C CA . ALA A 1 92 ? -6.092 1.868 -11.720 1.00 95.00 92 ALA A CA 1
ATOM 668 C C . ALA A 1 92 ? -5.073 3.009 -11.548 1.00 95.00 92 ALA A C 1
ATOM 670 O O . ALA A 1 92 ? -4.733 3.672 -12.527 1.00 95.00 92 ALA A O 1
ATOM 671 N N . GLY A 1 93 ? -4.528 3.185 -10.338 1.00 94.88 93 GLY A N 1
ATOM 672 C CA . GLY A 1 93 ? -3.457 4.144 -10.050 1.00 94.88 93 GLY A CA 1
ATOM 673 C C . GLY A 1 93 ? -2.190 3.931 -10.888 1.00 94.88 93 GLY A C 1
ATOM 674 O O . GLY A 1 93 ? -1.523 4.892 -11.261 1.00 94.88 93 GLY A O 1
ATOM 675 N N . LEU A 1 94 ? -1.884 2.689 -11.276 1.00 96.19 94 LEU A N 1
ATOM 676 C CA . LEU A 1 94 ? -0.741 2.408 -12.151 1.00 96.19 94 LEU A CA 1
ATOM 677 C C . LEU A 1 94 ? -0.981 2.814 -13.610 1.00 96.19 94 LEU A C 1
ATOM 679 O O . LEU A 1 94 ? -0.018 3.008 -14.345 1.00 96.19 94 LEU A O 1
ATOM 683 N N . LEU A 1 95 ? -2.234 2.972 -14.045 1.00 94.56 95 LEU A N 1
ATOM 684 C CA . LEU A 1 95 ? -2.558 3.364 -15.423 1.00 94.56 95 LEU A CA 1
ATOM 685 C C . LEU A 1 95 ? -2.313 4.850 -15.705 1.00 94.56 95 LEU A C 1
ATOM 687 O O . LEU A 1 95 ? -2.451 5.292 -16.849 1.00 94.56 95 LEU A O 1
ATOM 691 N N . TYR A 1 96 ? -1.972 5.642 -14.685 1.00 89.50 96 TYR A N 1
ATOM 692 C CA . TYR A 1 96 ? -1.561 7.021 -14.900 1.00 89.50 96 TYR A CA 1
ATOM 693 C C . TYR A 1 96 ? -0.229 7.046 -15.670 1.00 89.50 96 TYR A C 1
ATOM 695 O O . TYR A 1 96 ? 0.756 6.486 -15.188 1.00 89.50 96 TYR A O 1
ATOM 703 N N . PRO A 1 97 ? -0.150 7.729 -16.833 1.00 80.50 97 PRO A N 1
ATOM 704 C CA . PRO A 1 97 ? 1.033 7.675 -17.702 1.00 80.50 97 PRO A CA 1
ATOM 705 C C . PRO A 1 97 ? 2.339 8.160 -17.065 1.00 80.50 97 PRO A C 1
ATOM 707 O O . PRO A 1 97 ? 3.412 7.863 -17.576 1.00 80.50 97 PRO A O 1
ATOM 710 N N . SER A 1 98 ? 2.250 8.946 -15.991 1.00 85.75 98 SER A N 1
ATOM 711 C CA . SER A 1 98 ? 3.408 9.442 -15.240 1.00 85.75 98 SER A CA 1
ATOM 712 C C . SER A 1 98 ? 3.839 8.511 -14.101 1.00 85.75 98 SER A C 1
ATOM 714 O O . SER A 1 98 ? 4.780 8.850 -13.397 1.00 85.75 98 SER A O 1
ATOM 716 N N . ILE A 1 99 ? 3.129 7.398 -13.887 1.00 92.25 99 ILE A N 1
ATOM 717 C CA . ILE A 1 99 ? 3.349 6.463 -12.776 1.00 92.25 99 ILE A CA 1
ATOM 718 C C . ILE A 1 99 ? 3.925 5.146 -13.276 1.00 92.25 99 ILE A C 1
ATOM 720 O O . ILE A 1 99 ? 4.828 4.604 -12.649 1.00 92.25 99 ILE A O 1
ATOM 724 N N . SER A 1 100 ? 3.415 4.595 -14.377 1.00 95.56 100 SER A N 1
ATOM 725 C CA . SER A 1 100 ? 3.966 3.359 -14.931 1.00 95.56 100 SER A CA 1
ATOM 726 C C . SER A 1 100 ? 3.785 3.258 -16.441 1.00 95.56 100 SER A C 1
ATOM 728 O O . SER A 1 100 ? 3.062 4.038 -17.062 1.00 95.56 100 SER A O 1
ATOM 730 N N . ASN A 1 101 ? 4.434 2.260 -17.035 1.00 95.88 101 ASN A N 1
ATOM 731 C CA . ASN A 1 101 ? 4.271 1.913 -18.445 1.00 95.88 101 ASN A CA 1
ATOM 732 C C . ASN A 1 101 ? 3.052 1.015 -18.736 1.00 95.88 101 ASN A C 1
ATOM 734 O O . ASN A 1 101 ? 2.897 0.584 -19.881 1.00 95.88 101 ASN A O 1
ATOM 738 N N . LEU A 1 102 ? 2.218 0.704 -17.737 1.00 95.06 102 LEU A N 1
ATOM 739 C CA . LEU A 1 102 ? 1.069 -0.183 -17.909 1.00 95.06 102 LEU A CA 1
ATOM 740 C C . LEU A 1 102 ? -0.049 0.453 -18.731 1.00 95.06 102 LEU A C 1
ATOM 742 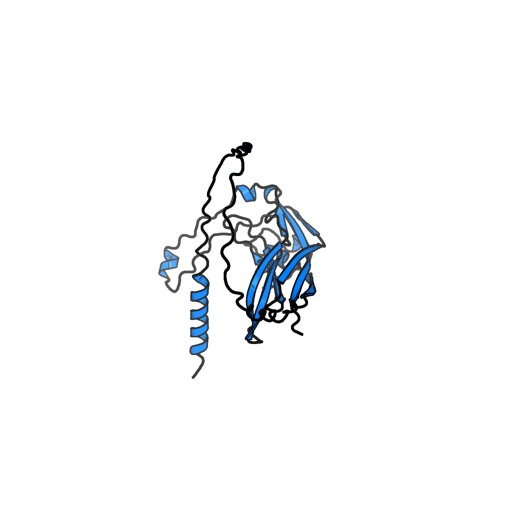O O . LEU A 1 102 ? -0.355 1.642 -18.637 1.00 95.06 102 LEU A O 1
ATOM 746 N N . THR A 1 103 ? -0.729 -0.396 -19.490 1.00 94.12 103 THR A N 1
ATOM 747 C CA . THR A 1 103 ? -1.955 -0.075 -20.212 1.00 94.12 103 THR A CA 1
ATOM 748 C C . THR A 1 103 ? -3.139 -0.857 -19.636 1.00 94.12 103 THR A C 1
ATOM 750 O O . THR A 1 103 ? -2.955 -1.895 -18.993 1.00 94.12 103 THR A O 1
ATOM 753 N N . PRO A 1 104 ? -4.390 -0.436 -19.904 1.00 93.44 104 PRO A N 1
ATOM 754 C CA . PRO A 1 104 ? -5.564 -1.206 -19.489 1.00 93.44 104 PRO A CA 1
ATOM 755 C C . PRO A 1 104 ? -5.564 -2.655 -20.008 1.00 93.44 104 PRO A C 1
ATOM 757 O O . PRO A 1 104 ? -6.128 -3.544 -19.372 1.00 93.44 104 PRO A O 1
ATOM 760 N N . ALA A 1 105 ? -4.925 -2.906 -21.158 1.00 93.44 105 ALA A N 1
ATOM 761 C CA . ALA A 1 105 ? -4.829 -4.242 -21.738 1.00 93.44 105 ALA A CA 1
ATOM 762 C C . ALA A 1 105 ? -3.953 -5.184 -20.898 1.00 93.44 105 ALA A C 1
ATOM 764 O O . ALA A 1 105 ? -4.273 -6.368 -20.810 1.00 93.44 105 ALA A O 1
ATOM 765 N N . ASP A 1 106 ? -2.908 -4.661 -20.251 1.00 93.19 106 ASP A N 1
ATOM 766 C CA . ASP A 1 106 ? -1.996 -5.445 -19.410 1.00 93.19 106 ASP A CA 1
ATOM 767 C C . ASP A 1 106 ? -2.682 -5.917 -18.118 1.00 93.19 106 ASP A C 1
ATOM 769 O O . ASP A 1 106 ? -2.438 -7.024 -17.647 1.00 93.19 106 ASP A O 1
ATOM 773 N N . ILE A 1 107 ? -3.604 -5.109 -17.578 1.00 92.44 107 ILE A N 1
ATOM 774 C CA . ILE A 1 107 ? -4.427 -5.471 -16.410 1.00 92.44 107 ILE A CA 1
ATOM 775 C C . ILE A 1 107 ? -5.472 -6.537 -16.777 1.00 92.44 107 ILE A C 1
ATOM 777 O O . ILE A 1 107 ? -5.797 -7.408 -15.966 1.00 92.44 107 ILE A O 1
ATOM 781 N N . GLY A 1 108 ? -6.004 -6.485 -18.001 1.00 89.44 108 GLY A N 1
ATOM 782 C CA . GLY A 1 108 ? -6.925 -7.492 -18.534 1.00 89.44 108 GLY A CA 1
ATOM 783 C C . GLY A 1 108 ? -8.372 -7.385 -18.033 1.00 89.44 108 GLY A C 1
ATOM 784 O O . GLY A 1 108 ? -9.172 -8.283 -18.295 1.00 89.44 108 GLY A O 1
ATOM 785 N N . PHE A 1 109 ? -8.726 -6.315 -17.318 1.00 90.81 109 PHE A N 1
ATOM 786 C CA . PHE A 1 109 ? -10.099 -5.980 -16.930 1.00 90.81 109 PHE A CA 1
ATOM 787 C C . PHE A 1 109 ? -10.240 -4.476 -16.664 1.00 90.81 109 PHE A C 1
ATOM 789 O O . PHE A 1 109 ? -9.250 -3.770 -16.478 1.00 90.81 109 PHE A O 1
ATOM 796 N N . GLU A 1 110 ? -11.479 -3.983 -16.670 1.00 90.38 110 GLU A N 1
ATOM 797 C CA . GLU A 1 110 ? -11.768 -2.578 -16.381 1.00 90.38 110 GLU A CA 1
ATOM 798 C C . GLU A 1 110 ? -11.580 -2.283 -14.891 1.00 90.38 110 GLU A C 1
ATOM 800 O O . GLU A 1 110 ? -12.112 -2.988 -14.033 1.00 90.38 110 GLU A O 1
ATOM 805 N N . VAL A 1 111 ? -10.834 -1.219 -14.601 1.00 91.38 111 VAL A N 1
ATOM 806 C CA . VAL A 1 111 ? -10.606 -0.693 -13.253 1.00 91.38 111 VAL A CA 1
ATOM 807 C C . VAL A 1 111 ? -10.912 0.797 -13.239 1.00 91.38 111 VAL A C 1
ATOM 809 O O . VAL A 1 111 ? -10.663 1.499 -14.221 1.00 91.38 111 VAL A O 1
ATOM 812 N N . ALA A 1 112 ? -11.462 1.280 -12.128 1.00 90.00 112 ALA A N 1
ATOM 813 C CA . ALA A 1 112 ? -11.773 2.688 -11.929 1.00 90.00 112 ALA A CA 1
ATOM 814 C C . ALA A 1 112 ? -10.939 3.240 -10.774 1.00 90.00 112 ALA A C 1
ATOM 816 O O . ALA A 1 112 ? -10.818 2.609 -9.726 1.00 90.00 112 ALA A O 1
ATOM 817 N N . MET A 1 113 ? -10.377 4.428 -10.979 1.00 85.25 113 MET A N 1
ATOM 818 C CA . MET A 1 113 ? -9.703 5.163 -9.918 1.00 85.25 113 MET A CA 1
ATOM 819 C C . MET A 1 113 ? -10.736 5.692 -8.918 1.00 85.25 113 MET A C 1
ATOM 821 O O . MET A 1 113 ? -11.816 6.132 -9.323 1.00 85.25 113 MET A O 1
ATOM 825 N N . THR A 1 114 ? -10.389 5.683 -7.634 1.00 88.50 114 THR A N 1
ATOM 826 C CA . THR A 1 114 ? -11.170 6.313 -6.563 1.00 88.50 114 THR A CA 1
ATOM 827 C C . THR A 1 114 ? -10.310 7.336 -5.826 1.00 88.50 114 THR A C 1
ATOM 829 O O . THR A 1 114 ? -9.082 7.325 -5.948 1.00 88.50 114 THR A O 1
ATOM 832 N N . ASP A 1 115 ? -10.949 8.212 -5.052 1.00 84.50 115 ASP A N 1
ATOM 833 C CA . ASP A 1 115 ? -10.252 9.220 -4.241 1.00 84.50 115 ASP A CA 1
ATOM 834 C C . ASP A 1 115 ? -9.460 8.595 -3.068 1.00 84.50 115 ASP A C 1
ATOM 836 O O . ASP A 1 115 ? -8.653 9.270 -2.435 1.00 84.50 115 ASP A O 1
ATOM 840 N N . ASP A 1 116 ? -9.645 7.297 -2.804 1.00 86.56 116 ASP A N 1
ATOM 841 C CA . ASP A 1 116 ? -8.986 6.559 -1.715 1.00 86.56 116 ASP A CA 1
ATOM 842 C C . ASP A 1 116 ? -7.578 6.063 -2.086 1.00 86.56 116 ASP A C 1
ATOM 844 O O . ASP A 1 116 ? -6.840 5.544 -1.238 1.00 86.56 116 ASP A O 1
ATOM 848 N N . VAL A 1 117 ? -7.199 6.187 -3.362 1.00 94.56 117 VAL A N 1
ATOM 849 C CA . VAL A 1 117 ? -5.903 5.729 -3.861 1.00 94.56 117 VAL A CA 1
ATOM 850 C C . VAL A 1 117 ? -4.840 6.783 -3.583 1.00 94.56 117 VAL A C 1
ATOM 852 O O . VAL A 1 117 ? -4.898 7.919 -4.048 1.00 94.56 117 VAL A O 1
ATOM 855 N N . ASN A 1 118 ? -3.828 6.363 -2.840 1.00 95.69 118 ASN A N 1
ATOM 856 C CA . ASN A 1 118 ? -2.678 7.156 -2.444 1.00 95.69 118 ASN A CA 1
ATOM 857 C C . ASN A 1 118 ? -1.402 6.541 -3.027 1.00 95.69 118 ASN A C 1
ATOM 859 O O . ASN A 1 118 ? -1.426 5.417 -3.519 1.00 95.69 118 ASN A O 1
ATOM 863 N N . TYR A 1 119 ? -0.277 7.252 -2.954 1.00 96.62 119 TYR A N 1
ATOM 864 C CA . TYR A 1 119 ? 0.991 6.804 -3.535 1.00 96.62 119 TYR A CA 1
ATOM 865 C C . TYR A 1 119 ? 2.127 6.896 -2.525 1.00 96.62 119 TYR A C 1
ATOM 867 O O . TYR A 1 119 ? 2.199 7.841 -1.734 1.00 96.62 119 TYR A O 1
ATOM 875 N N . LEU A 1 120 ? 3.017 5.905 -2.530 1.00 97.38 120 LEU A N 1
ATOM 876 C CA . LEU A 1 120 ? 4.247 5.977 -1.750 1.00 97.38 120 LEU A CA 1
ATOM 877 C C . LEU A 1 120 ? 5.146 7.086 -2.304 1.00 97.38 120 LEU A C 1
ATOM 879 O O . LEU A 1 120 ? 5.487 7.089 -3.481 1.00 97.38 120 LEU A O 1
ATOM 883 N N . SER A 1 121 ? 5.542 8.018 -1.438 1.00 95.62 121 SER A N 1
ATOM 884 C CA . SER A 1 121 ? 6.225 9.257 -1.827 1.00 95.62 121 SER A CA 1
ATOM 885 C C . SER A 1 121 ? 7.683 9.331 -1.356 1.00 95.62 121 SER A C 1
ATOM 887 O O . SER A 1 121 ? 8.252 10.420 -1.251 1.00 95.62 121 SER A O 1
ATOM 889 N N . ASP A 1 122 ? 8.286 8.191 -1.010 1.00 96.31 122 ASP A N 1
ATOM 890 C CA . ASP A 1 122 ? 9.704 8.124 -0.656 1.00 96.31 122 ASP A CA 1
ATOM 891 C C . ASP A 1 122 ? 10.545 8.527 -1.875 1.00 96.31 122 ASP A C 1
ATOM 893 O O . ASP A 1 122 ? 10.597 7.800 -2.867 1.00 96.31 122 ASP A O 1
ATOM 897 N N . ILE A 1 123 ? 11.233 9.670 -1.795 1.00 95.94 123 ILE A N 1
ATOM 898 C CA . ILE A 1 123 ? 11.971 10.241 -2.930 1.00 95.94 123 ILE A CA 1
ATOM 899 C C . ILE A 1 123 ? 12.930 9.210 -3.546 1.00 95.94 123 ILE A C 1
ATOM 901 O O . ILE A 1 123 ? 13.786 8.632 -2.871 1.00 95.94 123 ILE A O 1
ATOM 905 N N . GLY A 1 124 ? 12.808 9.020 -4.858 1.00 97.00 124 GLY A N 1
ATOM 906 C CA . GLY A 1 124 ? 13.615 8.100 -5.646 1.00 97.00 124 GLY A CA 1
ATOM 907 C C . GLY A 1 124 ? 13.177 6.637 -5.585 1.00 97.00 124 GLY A C 1
ATOM 908 O O . GLY A 1 124 ? 13.711 5.842 -6.355 1.00 97.00 124 GLY A O 1
ATOM 909 N N . LYS A 1 125 ? 12.242 6.249 -4.712 1.00 98.19 125 LYS A N 1
ATOM 910 C CA . LYS A 1 125 ? 11.685 4.887 -4.669 1.00 98.19 125 LYS A CA 1
ATOM 911 C C . LYS A 1 125 ? 10.435 4.782 -5.554 1.00 98.19 125 LYS A C 1
ATOM 913 O O . LYS A 1 125 ? 9.881 5.819 -5.904 1.00 98.19 125 LYS A O 1
ATOM 918 N N . PRO A 1 126 ? 10.003 3.572 -5.949 1.00 98.44 126 PRO A N 1
ATOM 919 C CA . PRO A 1 126 ? 8.828 3.393 -6.802 1.00 98.44 126 PRO A CA 1
ATOM 920 C C . PRO A 1 126 ? 7.561 4.034 -6.219 1.00 98.44 126 PRO A C 1
ATOM 922 O O . PRO A 1 126 ? 7.239 3.819 -5.051 1.00 98.44 126 PRO A O 1
ATOM 925 N N . GLU A 1 127 ? 6.824 4.780 -7.039 1.00 97.44 127 GLU A N 1
ATOM 926 C CA . GLU A 1 127 ? 5.569 5.447 -6.670 1.00 97.44 127 GLU A CA 1
ATOM 927 C C . GLU A 1 127 ? 4.393 4.450 -6.657 1.00 97.44 127 GLU A C 1
ATOM 929 O O . GLU A 1 127 ? 3.470 4.499 -7.468 1.00 97.44 127 GLU A O 1
ATOM 934 N N . VAL A 1 128 ? 4.457 3.464 -5.755 1.00 98.25 128 VAL A N 1
ATOM 935 C CA . VAL A 1 128 ? 3.472 2.372 -5.688 1.00 98.25 128 VAL A CA 1
ATOM 936 C C . VAL A 1 128 ? 2.148 2.871 -5.095 1.00 98.25 128 VAL A C 1
ATOM 938 O O . VAL A 1 128 ? 2.160 3.439 -3.994 1.00 98.25 128 VAL A O 1
ATOM 941 N N . PRO A 1 129 ? 1.004 2.621 -5.762 1.00 97.81 129 PRO A N 1
ATOM 942 C CA . PRO A 1 129 ? -0.307 2.953 -5.230 1.00 97.81 129 PRO A CA 1
ATOM 943 C C . PRO A 1 129 ? -0.706 2.077 -4.038 1.00 97.81 129 PRO A C 1
ATOM 945 O O . PRO A 1 129 ? -0.416 0.879 -3.986 1.00 97.81 129 PRO A O 1
ATOM 948 N N . TYR A 1 130 ? -1.436 2.663 -3.100 1.00 97.69 130 TYR A N 1
ATOM 949 C CA . TYR A 1 130 ? -1.978 2.003 -1.919 1.00 97.69 130 TYR A CA 1
ATOM 950 C C . TYR A 1 130 ? -3.344 2.593 -1.553 1.00 97.69 130 TYR A C 1
ATOM 952 O O . TYR A 1 130 ? -3.741 3.628 -2.083 1.00 97.69 130 TYR A O 1
ATOM 960 N N . ILE A 1 131 ? -4.082 1.923 -0.670 1.00 96.44 131 ILE A N 1
ATOM 961 C CA . ILE A 1 131 ? -5.432 2.338 -0.261 1.00 96.44 131 ILE A CA 1
ATOM 962 C C . ILE A 1 131 ? -5.423 2.655 1.230 1.00 96.44 131 ILE A C 1
ATOM 964 O O . ILE A 1 131 ? -4.717 2.002 2.001 1.00 96.44 131 ILE A O 1
ATOM 968 N N . ILE A 1 132 ? -6.209 3.646 1.638 1.00 95.19 132 ILE A N 1
ATOM 969 C CA . ILE A 1 132 ? -6.418 3.983 3.045 1.00 95.19 132 ILE A CA 1
ATOM 970 C C . ILE A 1 132 ? -7.855 3.647 3.430 1.00 95.19 132 ILE A C 1
ATOM 972 O O . ILE A 1 132 ? -8.791 3.964 2.704 1.00 95.19 132 ILE A O 1
ATOM 976 N N . THR A 1 133 ? -8.028 3.031 4.595 1.00 93.88 133 THR A N 1
ATOM 977 C CA . THR A 1 133 ? -9.331 2.913 5.255 1.00 93.88 133 THR A CA 1
ATOM 978 C C . THR A 1 133 ? -9.227 3.412 6.687 1.00 93.88 133 THR A C 1
ATOM 980 O O . THR A 1 133 ? -8.176 3.286 7.318 1.00 93.88 133 THR A O 1
ATOM 983 N N . ILE A 1 134 ? -10.315 3.972 7.204 1.00 94.06 134 ILE A N 1
ATOM 984 C CA . ILE A 1 134 ? -10.384 4.547 8.547 1.00 94.06 134 ILE A CA 1
ATOM 985 C C . ILE A 1 134 ? -11.519 3.858 9.298 1.00 94.06 134 ILE A C 1
ATOM 987 O O . ILE A 1 134 ? -12.641 3.781 8.800 1.00 94.06 134 ILE A O 1
ATOM 991 N N . PHE A 1 135 ? -11.223 3.355 10.494 1.00 95.12 135 PHE A N 1
ATOM 992 C CA . PHE A 1 135 ? -12.217 2.823 11.421 1.00 95.12 135 PHE A CA 1
ATOM 993 C C . PHE A 1 135 ? -12.386 3.774 12.594 1.00 95.12 135 PHE A C 1
ATOM 995 O O . PHE A 1 135 ? -11.407 4.132 13.247 1.00 95.12 135 PHE A O 1
ATOM 1002 N N . GLU A 1 136 ? -13.626 4.132 12.898 1.00 93.62 136 GLU A N 1
ATOM 1003 C CA . GLU A 1 136 ? -13.963 4.872 14.108 1.00 93.62 136 GLU A CA 1
ATOM 1004 C C . GLU A 1 136 ? -14.395 3.893 15.200 1.00 93.62 136 GLU A C 1
ATOM 1006 O O . GLU A 1 136 ? -15.322 3.101 15.024 1.00 93.62 136 GLU A O 1
ATOM 1011 N N . ILE A 1 137 ? -13.714 3.947 16.342 1.00 93.44 137 ILE A N 1
ATOM 1012 C CA . ILE A 1 137 ? -14.025 3.158 17.535 1.00 93.44 137 ILE A CA 1
ATOM 1013 C C . ILE A 1 137 ? -14.260 4.099 18.727 1.00 93.44 137 ILE A C 1
ATOM 1015 O O . ILE A 1 137 ? -13.809 5.254 18.718 1.00 93.44 137 ILE A O 1
ATOM 1019 N N . PRO A 1 138 ? -14.967 3.649 19.783 1.00 91.69 138 PRO A N 1
ATOM 1020 C CA . PRO A 1 138 ? -15.191 4.479 20.961 1.00 91.69 138 PRO A CA 1
ATOM 1021 C C . PRO A 1 138 ? -13.867 5.015 21.515 1.00 91.69 138 PRO A C 1
ATOM 1023 O O . PRO A 1 138 ? -12.903 4.263 21.640 1.00 91.69 138 PRO A O 1
ATOM 1026 N N . LYS A 1 139 ? -13.818 6.300 21.888 1.00 90.94 139 LYS A N 1
ATOM 1027 C CA . LYS A 1 139 ? -12.595 7.001 22.332 1.00 90.94 139 LYS A CA 1
ATOM 1028 C C . LYS A 1 139 ? -11.744 6.215 23.340 1.00 90.94 139 LYS A C 1
ATOM 1030 O O . LYS A 1 139 ? -10.517 6.180 23.232 1.00 90.94 139 LYS A O 1
ATOM 1035 N N . ASN A 1 140 ? -12.406 5.621 24.332 1.00 89.25 140 ASN A N 1
ATOM 1036 C CA . ASN A 1 140 ? -11.767 4.914 25.444 1.00 89.25 140 ASN A CA 1
ATOM 1037 C C . ASN A 1 140 ? -11.430 3.453 25.111 1.00 89.25 140 ASN A C 1
ATOM 1039 O O . ASN A 1 140 ? -11.104 2.686 26.013 1.00 89.25 140 ASN A O 1
ATOM 1043 N N . SER A 1 141 ? -11.537 3.068 23.841 1.00 92.25 141 SER A N 1
ATOM 1044 C CA . SER A 1 141 ? -11.154 1.741 23.388 1.00 92.25 141 SER A CA 1
ATOM 1045 C C . SER A 1 141 ? -9.639 1.602 23.282 1.00 92.25 141 SER A C 1
ATOM 1047 O O . SER A 1 141 ? -8.929 2.586 23.061 1.00 92.25 141 SER A O 1
ATOM 1049 N N . GLU A 1 142 ? -9.159 0.369 23.384 1.00 93.44 142 GLU A N 1
ATOM 1050 C CA . GLU A 1 142 ? -7.763 -0.004 23.161 1.00 93.44 142 GLU A CA 1
ATOM 1051 C C . GLU A 1 142 ? -7.690 -1.030 22.030 1.00 93.44 142 GLU A C 1
ATOM 1053 O O . GLU A 1 142 ? -8.390 -2.042 22.072 1.00 93.44 142 GLU A O 1
ATOM 1058 N N . VAL A 1 143 ? -6.881 -0.756 21.006 1.00 96.25 143 VAL A N 1
ATOM 1059 C CA . VAL A 1 143 ? -6.700 -1.667 19.871 1.00 96.25 143 VAL A CA 1
ATOM 1060 C C . VAL A 1 143 ? -5.864 -2.862 20.318 1.00 96.25 143 VAL A C 1
ATOM 1062 O O . VAL A 1 143 ? -4.747 -2.707 20.800 1.00 96.25 143 VAL A O 1
ATOM 1065 N N . GLU A 1 144 ? -6.402 -4.064 20.139 1.00 96.56 144 GLU A N 1
ATOM 1066 C CA . GLU A 1 144 ? -5.689 -5.313 20.397 1.00 96.56 144 GLU A CA 1
ATOM 1067 C C . GLU A 1 144 ? -4.860 -5.726 19.184 1.00 96.56 144 GLU A C 1
ATOM 1069 O O . GLU A 1 144 ? -3.683 -6.063 19.301 1.00 96.56 144 GLU A O 1
ATOM 1074 N N . SER A 1 145 ? -5.488 -5.735 18.006 1.00 97.12 145 SER A N 1
ATOM 1075 C CA . SER A 1 145 ? -4.833 -6.163 16.777 1.00 97.12 145 SER A CA 1
ATOM 1076 C C . SER A 1 145 ? -5.504 -5.597 15.534 1.00 97.12 145 SER A C 1
ATOM 1078 O O . SER A 1 145 ? -6.713 -5.369 15.493 1.00 97.12 145 SER A O 1
ATOM 1080 N N . VAL A 1 146 ? -4.691 -5.409 14.498 1.00 98.12 146 VAL A N 1
ATOM 1081 C CA . VAL A 1 146 ? -5.120 -5.138 13.126 1.00 98.12 146 VAL A CA 1
ATOM 1082 C C . VAL A 1 146 ? -4.493 -6.211 12.253 1.00 98.12 146 VAL A C 1
ATOM 1084 O O . VAL A 1 146 ? -3.310 -6.507 12.394 1.00 98.12 146 VAL A O 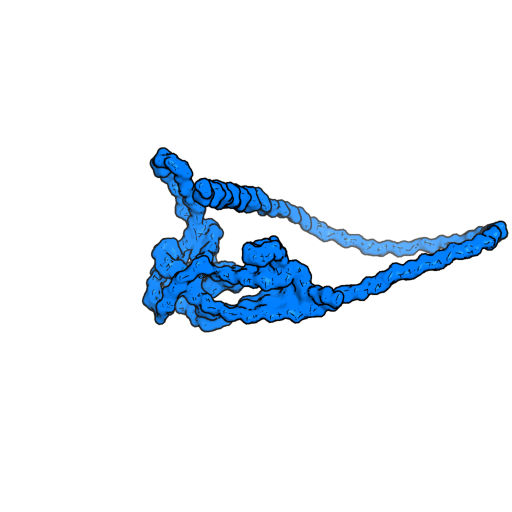1
ATOM 1087 N N . SER A 1 147 ? -5.267 -6.798 11.349 1.00 97.69 147 SER A N 1
ATOM 1088 C CA . SER A 1 147 ? -4.755 -7.733 10.350 1.00 97.69 147 SER A CA 1
ATOM 1089 C C . SER A 1 147 ? -5.362 -7.443 8.991 1.00 97.69 147 SER A C 1
ATOM 1091 O O . SER A 1 147 ? -6.527 -7.054 8.893 1.00 97.69 147 SER A O 1
ATOM 1093 N N . VAL A 1 148 ? -4.571 -7.643 7.941 1.00 98.12 148 VAL A N 1
ATOM 1094 C CA . VAL A 1 148 ? -5.009 -7.504 6.555 1.00 98.12 148 VAL A CA 1
ATOM 1095 C C . VAL A 1 148 ? -4.722 -8.811 5.837 1.00 98.12 148 VAL A C 1
ATOM 1097 O O . VAL A 1 148 ? -3.621 -9.336 5.931 1.00 98.12 148 VAL A O 1
ATOM 1100 N N . ASN A 1 149 ? -5.721 -9.344 5.143 1.00 97.94 149 ASN A N 1
ATOM 1101 C CA . ASN A 1 149 ? -5.589 -10.540 4.323 1.00 97.94 149 ASN A CA 1
ATOM 1102 C C . ASN A 1 149 ? -5.892 -10.192 2.874 1.00 97.94 149 ASN A C 1
ATOM 1104 O O . ASN A 1 149 ? -6.943 -9.624 2.573 1.00 97.94 149 ASN A O 1
ATOM 1108 N N . PHE A 1 150 ? -4.997 -10.577 1.975 1.00 98.06 150 PHE A N 1
ATOM 1109 C CA . PHE A 1 150 ? -5.186 -10.392 0.546 1.00 98.06 150 PHE A CA 1
ATOM 1110 C C . PHE A 1 150 ? -5.705 -11.655 -0.132 1.00 98.06 150 PHE A C 1
ATOM 1112 O O . PHE A 1 150 ? -5.433 -12.781 0.283 1.00 98.06 150 PHE A O 1
ATOM 1119 N N . SER A 1 151 ? -6.459 -11.472 -1.211 1.00 97.94 151 SER A N 1
ATOM 1120 C CA . SER A 1 151 ? -6.904 -12.577 -2.054 1.00 97.94 151 SER A CA 1
ATOM 1121 C C . SER A 1 151 ? -7.019 -12.154 -3.515 1.00 97.94 151 SER A C 1
ATOM 1123 O O . SER A 1 151 ? -6.972 -10.968 -3.844 1.00 97.94 151 SER A O 1
ATOM 1125 N N . ASN A 1 152 ? -7.173 -13.150 -4.394 1.00 97.25 152 ASN A N 1
ATOM 1126 C CA . ASN A 1 152 ? -7.290 -12.960 -5.840 1.00 97.25 152 ASN A CA 1
ATOM 1127 C C . ASN A 1 152 ? -6.055 -12.248 -6.443 1.00 97.25 152 ASN A C 1
ATOM 1129 O O . ASN A 1 152 ? -6.162 -11.099 -6.882 1.00 97.25 152 ASN A O 1
ATOM 1133 N N . PRO A 1 153 ? -4.875 -12.902 -6.407 1.00 97.50 153 PRO A N 1
ATOM 1134 C CA . PRO A 1 153 ? -3.642 -12.328 -6.927 1.00 97.50 153 PRO A CA 1
ATOM 1135 C C . PRO A 1 153 ? -3.671 -12.197 -8.455 1.00 97.50 153 PRO A C 1
ATOM 1137 O O . PRO A 1 153 ? -4.285 -12.997 -9.165 1.00 97.50 153 PRO A O 1
ATOM 1140 N N . LEU A 1 154 ? -2.957 -11.194 -8.946 1.00 97.19 154 LEU A N 1
ATOM 1141 C CA . LEU A 1 154 ? -2.681 -10.903 -10.342 1.00 97.19 154 LEU A CA 1
ATOM 1142 C C . LEU A 1 154 ? -1.195 -10.581 -10.474 1.00 97.19 154 LEU A C 1
ATOM 1144 O O . LEU A 1 154 ? -0.702 -9.653 -9.837 1.00 97.19 154 LEU A O 1
ATOM 1148 N N . GLU A 1 155 ? -0.502 -11.323 -11.324 1.00 97.88 155 GLU A N 1
ATOM 1149 C CA . GLU A 1 155 ? 0.897 -11.059 -11.651 1.00 97.88 155 GLU A CA 1
ATOM 1150 C C . GLU A 1 155 ? 0.976 -10.392 -13.022 1.00 97.88 155 GLU A C 1
ATOM 1152 O O . GLU A 1 155 ? 0.289 -10.813 -13.956 1.00 97.88 155 GLU A O 1
ATOM 1157 N N . ILE A 1 156 ? 1.786 -9.338 -13.126 1.00 97.62 156 ILE A N 1
ATOM 1158 C CA . ILE A 1 156 ? 2.023 -8.621 -14.381 1.00 97.62 156 ILE A CA 1
ATOM 1159 C C . ILE A 1 156 ? 3.526 -8.403 -14.530 1.00 97.62 156 ILE A C 1
ATOM 1161 O O . ILE A 1 156 ? 4.163 -7.848 -13.633 1.00 97.62 156 ILE A O 1
ATOM 1165 N N . ASP A 1 157 ? 4.071 -8.826 -15.667 1.00 97.56 157 ASP A N 1
ATOM 1166 C CA . ASP A 1 157 ? 5.480 -8.674 -16.032 1.00 97.56 157 ASP A CA 1
ATOM 1167 C C . ASP A 1 157 ? 5.709 -7.455 -16.937 1.00 97.56 157 ASP A C 1
ATOM 1169 O O . ASP A 1 157 ? 4.777 -6.884 -17.502 1.00 97.56 157 ASP A O 1
ATOM 1173 N N . ASN A 1 158 ? 6.982 -7.110 -17.148 1.00 96.88 158 ASN A N 1
ATOM 1174 C CA . ASN A 1 158 ? 7.438 -5.971 -17.952 1.00 96.88 158 ASN A CA 1
ATOM 1175 C C . ASN A 1 158 ? 6.905 -4.619 -17.450 1.00 96.88 158 ASN A C 1
ATOM 1177 O O . ASN A 1 158 ? 6.632 -3.710 -18.238 1.00 96.88 158 ASN A O 1
ATOM 1181 N N . VAL A 1 159 ? 6.781 -4.492 -16.131 1.00 97.19 159 VAL A N 1
ATOM 1182 C CA . VAL A 1 159 ? 6.314 -3.293 -15.441 1.00 97.19 159 VAL A CA 1
ATOM 1183 C C . VAL A 1 159 ? 7.499 -2.453 -15.000 1.00 97.19 159 VAL A C 1
ATOM 1185 O O . VAL A 1 159 ? 8.413 -2.947 -14.342 1.00 97.19 159 VAL A O 1
ATOM 1188 N N . PHE A 1 160 ? 7.442 -1.167 -15.318 1.00 97.75 160 PHE A N 1
ATOM 1189 C CA . PHE A 1 160 ? 8.291 -0.138 -14.746 1.00 97.75 160 PHE A CA 1
ATOM 1190 C C . PHE A 1 160 ? 7.398 0.892 -14.060 1.00 97.75 160 PHE A C 1
ATOM 1192 O O . PHE A 1 160 ? 6.586 1.540 -14.719 1.00 97.75 160 PHE A O 1
ATOM 1199 N N . ILE A 1 161 ? 7.538 1.013 -12.740 1.00 98.25 161 ILE A N 1
ATOM 1200 C CA . ILE A 1 161 ? 6.916 2.076 -11.945 1.00 98.25 161 ILE A CA 1
ATOM 1201 C C . ILE A 1 161 ? 7.943 3.199 -11.811 1.00 98.25 161 ILE A C 1
ATOM 1203 O O . ILE A 1 161 ? 9.093 2.917 -11.483 1.00 98.25 161 ILE A O 1
ATOM 1207 N N . GLU A 1 162 ? 7.541 4.437 -12.080 1.00 97.44 162 GLU A N 1
ATOM 1208 C CA . GLU A 1 162 ? 8.379 5.631 -11.980 1.00 97.44 162 GLU A CA 1
ATOM 1209 C C . GLU A 1 162 ? 8.753 5.932 -10.516 1.00 97.44 162 GLU A C 1
ATOM 1211 O O . GLU A 1 162 ? 8.008 5.607 -9.582 1.00 97.44 162 GLU A O 1
ATOM 1216 N N . PRO A 1 163 ? 9.927 6.538 -10.263 1.00 97.62 163 PRO A N 1
ATOM 1217 C CA . PRO A 1 163 ? 10.316 6.915 -8.918 1.00 97.62 163 PRO A CA 1
ATOM 1218 C C . PRO A 1 163 ? 9.582 8.177 -8.466 1.00 97.62 163 PRO A C 1
ATOM 1220 O O . PRO A 1 163 ? 9.536 9.167 -9.198 1.00 97.62 163 PRO A O 1
ATOM 1223 N N . ALA A 1 164 ? 9.128 8.195 -7.215 1.00 96.06 164 ALA A N 1
ATOM 1224 C CA . ALA A 1 164 ? 8.553 9.382 -6.602 1.00 96.06 164 ALA A CA 1
ATOM 1225 C C . ALA A 1 164 ? 9.566 10.538 -6.626 1.00 96.06 164 ALA A C 1
ATOM 1227 O O . ALA A 1 164 ? 10.710 10.406 -6.169 1.00 96.06 164 ALA A O 1
ATOM 1228 N N . GLN A 1 165 ? 9.153 11.682 -7.169 1.00 93.88 165 GLN A N 1
ATOM 1229 C CA . GLN A 1 165 ? 10.013 12.855 -7.313 1.00 93.88 165 GLN A CA 1
ATOM 1230 C C . GLN A 1 165 ? 9.842 13.840 -6.151 1.00 93.88 165 GLN A C 1
ATOM 1232 O O . GLN A 1 165 ? 8.771 13.909 -5.545 1.00 93.88 165 GLN A O 1
ATOM 1237 N N . PRO A 1 166 ? 10.879 14.639 -5.829 1.00 89.25 166 PRO A N 1
ATOM 1238 C CA . PRO A 1 166 ? 10.748 15.703 -4.844 1.00 89.25 166 PRO A CA 1
ATOM 1239 C C . PRO A 1 166 ? 9.590 16.649 -5.196 1.00 89.25 166 PRO A C 1
ATOM 1241 O O . PRO A 1 166 ? 9.383 16.945 -6.379 1.00 89.25 166 PRO A O 1
ATOM 1244 N N . PRO A 1 167 ? 8.866 17.178 -4.194 1.00 82.25 167 PRO A N 1
ATOM 1245 C CA . PRO A 1 167 ? 7.754 18.077 -4.445 1.00 82.25 167 PRO A CA 1
ATOM 1246 C C . PRO A 1 167 ? 8.226 19.308 -5.220 1.00 82.25 167 PRO A C 1
ATOM 1248 O O . PRO A 1 167 ? 9.186 19.989 -4.849 1.00 82.25 167 PRO A O 1
ATOM 1251 N N . VAL A 1 168 ? 7.516 19.613 -6.302 1.00 76.12 168 VAL A N 1
ATOM 1252 C CA . VAL A 1 168 ? 7.697 20.858 -7.041 1.00 76.12 168 VAL A CA 1
ATOM 1253 C C . VAL A 1 168 ? 6.981 21.952 -6.259 1.00 76.12 168 VAL A C 1
ATOM 1255 O O . VAL A 1 168 ? 5.762 21.913 -6.102 1.00 76.12 168 VAL A O 1
ATOM 1258 N N . ILE A 1 169 ? 7.727 22.936 -5.756 1.00 69.38 169 ILE A N 1
ATOM 1259 C CA . ILE A 1 169 ? 7.124 24.105 -5.112 1.00 69.38 169 ILE A CA 1
ATOM 1260 C C . ILE A 1 169 ? 6.300 24.837 -6.174 1.00 69.38 169 ILE A C 1
ATOM 1262 O O . ILE A 1 169 ? 6.849 25.458 -7.085 1.00 69.38 169 ILE A O 1
ATOM 1266 N N . ALA A 1 170 ? 4.975 24.772 -6.059 1.00 60.75 170 ALA A N 1
ATOM 1267 C CA . ALA A 1 170 ? 4.094 25.619 -6.842 1.00 60.75 170 ALA A CA 1
ATOM 1268 C C . ALA A 1 170 ? 4.287 27.063 -6.357 1.00 60.75 170 ALA A C 1
ATOM 1270 O O . ALA A 1 170 ? 3.811 27.441 -5.288 1.00 60.75 170 ALA A O 1
ATOM 1271 N N . GLY A 1 171 ? 5.052 27.857 -7.111 1.00 55.97 171 GLY A N 1
ATOM 1272 C CA . GLY A 1 171 ? 5.330 29.250 -6.772 1.00 55.97 171 GLY A CA 1
ATOM 1273 C C . GLY A 1 171 ? 4.037 30.033 -6.543 1.00 55.97 171 GLY A C 1
ATOM 1274 O O . GLY A 1 171 ? 3.179 30.103 -7.427 1.00 55.97 171 GLY A O 1
ATOM 1275 N N . GLY A 1 172 ? 3.892 30.624 -5.356 1.00 52.91 172 GLY A N 1
ATOM 1276 C CA . GLY A 1 172 ? 2.768 31.493 -5.030 1.00 52.91 172 GLY A CA 1
ATOM 1277 C C . GLY A 1 172 ? 2.803 32.762 -5.876 1.00 52.91 172 GLY A C 1
ATOM 1278 O O . GLY A 1 172 ? 3.756 33.519 -5.767 1.00 52.91 172 GLY A O 1
ATOM 1279 N N . ALA A 1 173 ? 1.764 32.970 -6.694 1.00 52.94 173 ALA A N 1
ATOM 1280 C CA . ALA A 1 173 ? 1.345 34.192 -7.407 1.00 52.94 173 ALA A CA 1
ATOM 1281 C C . ALA A 1 173 ? 2.370 34.993 -8.248 1.00 52.94 173 ALA A C 1
ATOM 1283 O O . ALA A 1 173 ? 1.949 35.841 -9.037 1.00 52.94 173 ALA A O 1
ATOM 1284 N N . ASP A 1 174 ? 3.672 34.744 -8.142 1.00 59.78 174 ASP A N 1
ATOM 1285 C CA . ASP A 1 174 ? 4.705 35.516 -8.815 1.00 59.78 174 ASP A CA 1
ATOM 1286 C C . ASP A 1 174 ? 5.144 34.821 -10.109 1.00 59.78 174 ASP A C 1
ATOM 1288 O O . ASP A 1 174 ? 5.733 33.735 -10.109 1.00 59.78 174 ASP A O 1
ATOM 1292 N N . ARG A 1 175 ? 4.839 35.456 -11.247 1.00 57.75 175 ARG A N 1
ATOM 1293 C CA . ARG A 1 175 ? 5.252 34.994 -12.582 1.00 57.75 175 ARG A CA 1
ATOM 1294 C C . ARG A 1 175 ? 6.771 34.909 -12.724 1.00 57.75 175 ARG A C 1
ATOM 1296 O O . ARG A 1 175 ? 7.236 34.161 -13.586 1.00 57.75 175 ARG A O 1
ATOM 1303 N N . ASP A 1 176 ? 7.528 35.641 -11.911 1.00 61.84 176 ASP A N 1
ATOM 1304 C CA . ASP A 1 176 ? 8.986 35.653 -11.987 1.00 61.84 176 ASP A CA 1
ATOM 1305 C C . ASP A 1 176 ? 9.617 34.412 -11.335 1.00 61.84 176 ASP A C 1
ATOM 1307 O O . ASP A 1 176 ? 10.691 33.983 -11.763 1.00 61.84 176 ASP A O 1
ATOM 1311 N N . TYR A 1 177 ? 8.919 33.755 -10.397 1.00 61.72 177 TYR A N 1
ATOM 1312 C CA . TYR A 1 177 ? 9.380 32.506 -9.779 1.00 61.72 177 TYR A CA 1
ATOM 1313 C C . TYR A 1 177 ? 9.556 31.390 -10.820 1.00 61.72 177 TYR A C 1
ATOM 1315 O O . TYR A 1 177 ? 10.604 30.752 -10.889 1.00 61.72 177 TYR A O 1
ATOM 1323 N N . TRP A 1 178 ? 8.568 31.210 -11.703 1.00 64.62 178 TRP A N 1
ATOM 1324 C CA . TRP A 1 178 ? 8.595 30.166 -12.734 1.00 64.62 178 TRP A CA 1
ATOM 1325 C C . TRP A 1 178 ? 9.643 30.403 -13.826 1.00 64.62 178 TRP A C 1
ATOM 1327 O O . TRP A 1 178 ? 10.105 29.446 -14.439 1.00 64.62 178 TRP A O 1
ATOM 1337 N N . ARG A 1 179 ? 10.054 31.656 -14.070 1.00 64.62 179 ARG A N 1
ATOM 1338 C CA . ARG A 1 179 ? 11.076 31.979 -15.084 1.00 64.62 179 ARG A CA 1
ATOM 1339 C C . ARG A 1 179 ? 12.477 31.512 -14.697 1.00 64.62 179 ARG A C 1
ATOM 1341 O O . ARG A 1 179 ? 13.270 31.222 -15.587 1.00 64.62 179 ARG A O 1
ATOM 1348 N N . ASN A 1 180 ? 12.758 31.433 -13.397 1.00 69.50 180 ASN A N 1
ATOM 1349 C CA . ASN A 1 180 ? 14.047 30.996 -12.857 1.00 69.50 180 ASN A CA 1
ATOM 1350 C C . ASN A 1 180 ? 13.961 29.630 -12.160 1.00 69.50 180 ASN A C 1
ATOM 1352 O O . ASN A 1 180 ? 14.947 29.171 -11.580 1.00 69.50 180 ASN A O 1
ATOM 1356 N N . PHE A 1 181 ? 12.794 28.979 -12.197 1.00 70.50 181 PHE A N 1
ATOM 1357 C CA . PHE A 1 181 ? 12.607 27.684 -11.568 1.00 70.50 181 PHE A CA 1
ATOM 1358 C C . PHE A 1 181 ? 13.367 26.612 -12.349 1.00 70.50 181 PHE A C 1
ATOM 1360 O O . PHE A 1 181 ? 13.042 26.295 -13.492 1.00 70.50 181 PHE A O 1
ATOM 1367 N N . THR A 1 182 ? 14.386 26.048 -11.710 1.00 71.44 182 THR A N 1
ATOM 1368 C CA . THR A 1 182 ? 15.022 24.814 -12.164 1.00 71.44 182 THR A CA 1
ATOM 1369 C C . THR A 1 182 ? 14.430 23.689 -11.321 1.00 71.44 182 THR A C 1
ATOM 1371 O O . THR A 1 182 ? 14.619 23.723 -10.102 1.00 71.44 182 THR A O 1
ATOM 1374 N N . PRO A 1 183 ? 13.684 22.736 -11.911 1.00 71.06 183 PRO A N 1
ATOM 1375 C CA . PRO A 1 183 ? 13.146 21.623 -11.146 1.00 71.06 183 PRO A CA 1
ATOM 1376 C C . PRO A 1 183 ? 14.288 20.842 -10.485 1.00 71.06 183 PRO A C 1
ATOM 1378 O O . PRO A 1 183 ? 15.395 20.795 -11.037 1.00 71.06 183 PRO A O 1
ATOM 1381 N N . PRO A 1 184 ? 14.038 20.222 -9.320 1.00 78.31 184 PRO A N 1
ATOM 1382 C CA . PRO A 1 184 ? 14.972 19.266 -8.751 1.00 78.31 184 PRO A CA 1
ATOM 1383 C C . PRO A 1 184 ? 15.382 18.225 -9.805 1.00 78.31 184 PRO A C 1
ATOM 1385 O O . PRO A 1 184 ? 14.565 17.865 -10.659 1.00 78.31 184 PRO A O 1
ATOM 1388 N N . PRO A 1 185 ? 16.638 17.750 -9.782 1.00 83.06 185 PRO A N 1
ATOM 1389 C CA . PRO A 1 185 ? 17.060 16.699 -10.690 1.00 83.06 185 PRO A CA 1
ATOM 1390 C C . PRO A 1 185 ? 16.210 15.450 -10.466 1.00 83.06 185 PRO A C 1
ATOM 1392 O O . PRO A 1 185 ? 15.861 15.113 -9.331 1.00 83.06 185 PRO A O 1
ATOM 1395 N N . HIS A 1 186 ? 15.924 14.750 -11.562 1.00 88.62 186 HIS A N 1
ATOM 1396 C CA . HIS A 1 186 ? 15.226 13.480 -11.492 1.00 88.62 186 HIS A CA 1
ATOM 1397 C C . HIS A 1 186 ? 16.015 12.504 -10.613 1.00 88.62 186 HIS A C 1
ATOM 1399 O O . HIS A 1 186 ? 17.200 12.260 -10.859 1.00 88.62 186 HIS A O 1
ATOM 1405 N N . THR A 1 187 ? 15.374 11.984 -9.572 1.00 94.50 187 THR A N 1
ATOM 1406 C CA . THR A 1 187 ? 16.023 11.156 -8.554 1.00 94.50 187 THR A CA 1
ATOM 1407 C C . THR A 1 187 ? 15.527 9.722 -8.660 1.00 94.50 187 THR A C 1
ATOM 1409 O O . THR A 1 187 ? 14.323 9.490 -8.702 1.00 94.50 187 THR A O 1
ATOM 1412 N N . ILE A 1 188 ? 16.456 8.763 -8.679 1.00 96.88 188 ILE A N 1
ATOM 1413 C CA . ILE A 1 188 ? 16.171 7.326 -8.626 1.00 96.88 188 ILE A CA 1
ATOM 1414 C C . ILE A 1 188 ? 17.055 6.671 -7.562 1.00 96.88 188 ILE A C 1
ATOM 1416 O O . ILE A 1 188 ? 18.269 6.878 -7.515 1.00 96.88 188 ILE A O 1
ATOM 1420 N N . ASN A 1 189 ? 16.442 5.889 -6.681 1.00 97.88 189 ASN A N 1
ATOM 1421 C CA . ASN A 1 189 ? 17.129 5.130 -5.652 1.00 97.88 189 ASN A CA 1
ATOM 1422 C C . ASN A 1 189 ? 17.629 3.816 -6.264 1.00 97.88 189 ASN A C 1
ATOM 1424 O O . ASN A 1 189 ? 16.882 2.849 -6.404 1.00 97.88 189 ASN A O 1
ATOM 1428 N N . ASN A 1 190 ? 18.906 3.789 -6.646 1.00 97.56 190 ASN A N 1
ATOM 1429 C CA . ASN A 1 190 ? 19.480 2.653 -7.367 1.00 97.56 190 ASN A CA 1
ATOM 1430 C C . ASN A 1 190 ? 19.478 1.350 -6.548 1.00 97.56 190 ASN A C 1
ATOM 1432 O O . ASN A 1 190 ? 19.394 0.277 -7.128 1.00 97.56 190 ASN A O 1
ATOM 1436 N N . GLU A 1 191 ? 19.555 1.432 -5.218 1.00 97.88 191 GLU A N 1
ATOM 1437 C CA . GLU A 1 191 ? 19.469 0.260 -4.339 1.00 97.88 191 GLU A CA 1
ATOM 1438 C C . GLU A 1 191 ? 18.081 -0.389 -4.414 1.00 97.88 191 GLU A C 1
ATOM 1440 O O . GLU A 1 191 ? 17.974 -1.592 -4.627 1.00 97.88 191 GLU A O 1
ATOM 1445 N N . THR A 1 192 ? 17.019 0.417 -4.338 1.00 98.00 192 THR A N 1
ATOM 1446 C CA . THR A 1 192 ? 15.633 -0.063 -4.428 1.00 98.00 192 THR A CA 1
ATOM 1447 C C . THR A 1 192 ? 15.350 -0.638 -5.813 1.00 98.00 192 THR A C 1
ATOM 1449 O O . THR A 1 192 ? 14.808 -1.730 -5.923 1.00 98.00 192 THR A O 1
ATOM 1452 N N . TYR A 1 193 ? 15.763 0.049 -6.883 1.00 98.19 193 TYR A N 1
ATOM 1453 C CA . TYR A 1 193 ? 15.506 -0.412 -8.253 1.00 98.19 193 TYR A CA 1
ATOM 1454 C C . TYR A 1 193 ? 16.360 -1.611 -8.689 1.00 98.19 193 TYR A C 1
ATOM 1456 O O . TYR A 1 193 ? 15.975 -2.326 -9.610 1.00 98.19 193 TYR A O 1
ATOM 1464 N N . ALA A 1 194 ? 17.494 -1.859 -8.032 1.00 98.06 194 ALA A N 1
ATOM 1465 C CA . ALA A 1 194 ? 18.302 -3.059 -8.244 1.00 98.06 194 ALA A CA 1
ATOM 1466 C C . ALA A 1 194 ? 17.908 -4.227 -7.318 1.00 98.06 194 ALA A C 1
ATOM 1468 O O . ALA A 1 194 ? 18.505 -5.301 -7.409 1.00 98.06 194 ALA A O 1
ATOM 1469 N N . SER A 1 195 ? 16.937 -4.026 -6.421 1.00 98.00 195 SER A N 1
ATOM 1470 C CA . SER A 1 195 ? 16.505 -5.029 -5.450 1.00 98.00 195 SER A CA 1
ATOM 1471 C C . SER A 1 195 ? 15.641 -6.118 -6.089 1.00 98.00 195 SER A C 1
ATOM 1473 O O . SER A 1 195 ? 14.750 -5.832 -6.892 1.00 98.00 195 SER A O 1
ATOM 1475 N N . ILE A 1 196 ? 15.878 -7.364 -5.671 1.00 97.38 196 ILE A N 1
ATOM 1476 C CA . ILE A 1 196 ? 14.989 -8.510 -5.924 1.00 97.38 196 ILE A CA 1
ATOM 1477 C C . ILE A 1 196 ? 13.872 -8.624 -4.877 1.00 97.38 196 ILE A C 1
ATOM 1479 O O . ILE A 1 196 ? 12.906 -9.347 -5.083 1.00 97.38 196 ILE A O 1
ATOM 1483 N N . GLU A 1 197 ? 14.007 -7.932 -3.745 1.00 97.88 197 GLU A N 1
ATOM 1484 C CA . GLU A 1 197 ? 12.978 -7.905 -2.708 1.00 97.88 197 GLU A CA 1
ATOM 1485 C C . GLU A 1 197 ? 11.821 -6.994 -3.134 1.00 97.88 197 GLU A C 1
ATOM 1487 O O . GLU A 1 197 ? 12.063 -5.959 -3.772 1.00 97.88 197 GLU A O 1
ATOM 1492 N N . PRO A 1 198 ? 10.576 -7.333 -2.761 1.00 98.00 198 PRO A N 1
ATOM 1493 C CA . PRO A 1 198 ? 9.428 -6.513 -3.093 1.00 98.00 198 PRO A CA 1
ATOM 1494 C C . PRO A 1 198 ? 9.482 -5.153 -2.392 1.00 98.00 198 PRO A C 1
ATOM 1496 O O . PRO A 1 198 ? 9.829 -5.046 -1.216 1.00 98.00 198 PRO A O 1
ATOM 1499 N N . TYR A 1 199 ? 9.044 -4.116 -3.099 1.00 98.38 199 TYR A N 1
ATOM 1500 C CA . TYR A 1 199 ? 8.706 -2.813 -2.542 1.00 98.38 199 TYR A CA 1
ATOM 1501 C C . TYR A 1 199 ? 7.174 -2.630 -2.563 1.00 98.38 199 TYR A C 1
ATOM 1503 O O . TYR A 1 199 ? 6.559 -2.863 -3.607 1.00 98.38 199 TYR A O 1
ATOM 1511 N N . PRO A 1 200 ? 6.536 -2.217 -1.448 1.00 97.94 200 PRO A N 1
ATOM 1512 C CA . PRO A 1 200 ? 7.148 -1.798 -0.182 1.00 97.94 200 PRO A CA 1
ATOM 1513 C C . PRO A 1 200 ? 7.621 -2.938 0.735 1.00 97.94 200 PRO A C 1
ATOM 1515 O O . PRO A 1 200 ? 8.217 -2.647 1.771 1.00 97.94 200 PRO A O 1
ATOM 1518 N N . GLY A 1 201 ? 7.342 -4.205 0.407 1.00 97.50 201 GLY A N 1
ATOM 1519 C CA . GLY A 1 201 ? 7.783 -5.361 1.202 1.00 97.50 201 GLY A CA 1
ATOM 1520 C C . GLY A 1 201 ? 6.991 -5.564 2.496 1.00 97.50 201 GLY A C 1
ATOM 1521 O O . GLY A 1 201 ? 7.402 -6.306 3.386 1.00 97.50 201 GLY A O 1
ATOM 1522 N N . LYS A 1 202 ? 5.846 -4.891 2.606 1.00 97.00 202 LYS A N 1
ATOM 1523 C CA . LYS A 1 202 ? 4.878 -5.010 3.696 1.00 97.00 202 LYS A CA 1
ATOM 1524 C C . LYS A 1 202 ? 3.470 -4.953 3.127 1.00 97.00 202 LYS A C 1
ATOM 1526 O O . LYS A 1 202 ? 3.232 -4.282 2.125 1.00 97.00 202 LYS A O 1
ATOM 1531 N N . GLU A 1 203 ? 2.551 -5.636 3.791 1.00 96.44 203 GLU A N 1
ATOM 1532 C CA . GLU A 1 203 ? 1.154 -5.757 3.365 1.00 96.44 203 GLU A CA 1
ATOM 1533 C C . GLU A 1 203 ? 0.292 -4.593 3.847 1.00 96.44 203 GLU A C 1
ATOM 1535 O O . GLU A 1 203 ? -0.598 -4.129 3.136 1.00 96.44 203 GLU A O 1
ATOM 1540 N N . TYR A 1 204 ? 0.577 -4.088 5.047 1.00 98.19 204 TYR A N 1
ATOM 1541 C CA . TYR A 1 204 ? -0.130 -2.955 5.621 1.00 98.19 204 TYR A CA 1
ATOM 1542 C C . TYR A 1 204 ? 0.721 -2.219 6.662 1.00 98.19 204 TYR A C 1
ATOM 1544 O O . TYR A 1 204 ? 1.787 -2.676 7.080 1.00 98.19 204 TYR A O 1
ATOM 1552 N N . ALA A 1 205 ? 0.245 -1.050 7.068 1.00 97.81 205 ALA A N 1
ATOM 1553 C CA . ALA A 1 205 ? 0.655 -0.337 8.272 1.00 97.81 205 ALA A CA 1
ATOM 1554 C C . ALA A 1 205 ? -0.587 0.330 8.871 1.00 97.81 205 ALA A C 1
ATOM 1556 O O . ALA A 1 205 ? -1.532 0.615 8.139 1.00 97.81 205 ALA A O 1
ATOM 1557 N N . TYR A 1 206 ? -0.604 0.596 10.172 1.00 97.75 206 TYR A N 1
ATOM 1558 C CA . TYR A 1 206 ? -1.705 1.337 10.781 1.00 97.75 206 TYR A CA 1
ATOM 1559 C C . TYR A 1 206 ? -1.199 2.341 11.809 1.00 97.75 206 TYR A C 1
ATOM 1561 O O . TYR A 1 206 ? -0.088 2.212 12.327 1.00 97.75 206 TYR A O 1
ATOM 1569 N N . HIS A 1 207 ? -2.019 3.350 12.079 1.00 96.25 207 HIS A N 1
ATOM 1570 C CA . HIS A 1 207 ? -1.806 4.292 13.165 1.00 96.25 207 HIS A CA 1
ATOM 1571 C C . HIS A 1 207 ? -3.126 4.593 13.866 1.00 96.25 207 HIS A C 1
ATOM 1573 O O . HIS A 1 207 ? -4.200 4.515 13.268 1.00 96.25 207 HIS A O 1
ATOM 1579 N N . GLU A 1 208 ? -3.022 4.936 15.142 1.00 96.25 208 GLU A N 1
ATOM 1580 C CA . GLU A 1 208 ? -4.153 5.317 15.976 1.00 96.25 208 GLU A CA 1
ATOM 1581 C C . GLU A 1 208 ? -4.089 6.810 16.273 1.00 96.25 208 GLU A C 1
ATOM 1583 O O . GLU A 1 208 ? -3.025 7.340 16.609 1.00 96.25 208 GLU A O 1
ATOM 1588 N N . ALA A 1 209 ? -5.231 7.482 16.199 1.00 93.88 209 ALA A N 1
ATOM 1589 C CA . ALA A 1 209 ? -5.371 8.864 16.621 1.00 93.88 209 ALA A CA 1
ATOM 1590 C C . ALA A 1 209 ? -6.678 9.061 17.393 1.00 93.88 209 ALA A C 1
ATOM 1592 O O . ALA A 1 209 ? -7.570 8.215 17.401 1.00 93.88 209 ALA A O 1
ATOM 1593 N N . VAL A 1 210 ? -6.769 10.178 18.110 1.00 92.81 210 VAL A N 1
ATOM 1594 C CA . VAL A 1 210 ? -8.030 10.644 18.690 1.00 92.81 210 VAL A CA 1
ATOM 1595 C C . VAL A 1 210 ? -8.403 11.913 17.956 1.00 92.81 210 VAL A C 1
ATOM 1597 O O . VAL A 1 210 ? -7.656 12.893 17.980 1.00 92.81 210 VAL A O 1
ATOM 1600 N N . GLU A 1 211 ? -9.560 11.884 17.318 1.00 90.50 211 GLU A N 1
ATOM 1601 C CA . GLU A 1 211 ? -10.056 12.948 16.459 1.00 90.50 211 GLU A CA 1
ATOM 1602 C C . GLU A 1 211 ? -11.433 13.411 16.936 1.00 90.50 211 GLU A C 1
ATOM 1604 O O . GLU A 1 211 ? -12.046 12.814 17.825 1.00 90.50 211 GLU A O 1
ATOM 1609 N N . ILE A 1 212 ? -11.894 14.534 16.392 1.00 88.31 212 ILE A N 1
ATOM 1610 C CA . ILE A 1 212 ? -13.258 15.014 16.598 1.00 88.31 212 ILE A CA 1
ATOM 1611 C C . ILE A 1 212 ? -14.043 14.606 15.361 1.00 88.31 212 ILE A C 1
ATOM 1613 O O . ILE A 1 212 ? -13.753 15.097 14.272 1.00 88.31 212 ILE A O 1
ATOM 1617 N N . ASP A 1 213 ? -15.039 13.748 15.548 1.00 84.75 213 ASP A N 1
ATOM 1618 C CA . ASP A 1 213 ? -16.032 13.462 14.519 1.00 84.75 213 ASP A CA 1
ATOM 1619 C C . ASP A 1 213 ? -16.766 14.774 14.192 1.00 84.75 213 ASP A C 1
ATOM 1621 O O . ASP A 1 213 ? -17.313 15.443 15.075 1.00 84.75 213 ASP A O 1
ATOM 1625 N N . LEU A 1 214 ? -16.718 15.182 12.924 1.00 84.00 214 LEU A N 1
ATOM 1626 C CA . LEU A 1 214 ? -17.245 16.468 12.465 1.00 84.00 214 LEU A CA 1
ATOM 1627 C C . LEU A 1 214 ? -18.777 16.521 12.462 1.00 84.00 214 LEU A C 1
ATOM 1629 O O . LEU A 1 214 ? -19.345 17.612 12.561 1.00 84.00 214 LEU A O 1
ATOM 1633 N N . ASP A 1 215 ? -19.441 15.372 12.374 1.00 85.50 215 ASP A N 1
ATOM 1634 C CA . ASP A 1 215 ? -20.894 15.278 12.378 1.00 85.50 215 ASP A CA 1
ATOM 1635 C C . ASP A 1 215 ? -21.414 15.302 13.818 1.00 85.50 215 ASP A C 1
ATOM 1637 O O . ASP A 1 215 ? -22.271 16.121 14.172 1.00 85.50 215 ASP A O 1
ATOM 1641 N N . THR A 1 216 ? -20.858 14.459 14.692 1.00 87.56 216 THR A N 1
ATOM 1642 C CA . THR A 1 216 ? -21.328 14.345 16.083 1.00 87.56 216 THR A CA 1
ATOM 1643 C C . THR A 1 216 ? -20.680 15.342 17.043 1.00 87.56 216 THR A C 1
ATOM 1645 O O . THR A 1 216 ? -21.217 15.585 18.125 1.00 87.56 216 THR A O 1
ATOM 1648 N N . HIS A 1 217 ? -19.556 15.956 16.656 1.00 86.00 217 HIS A N 1
ATOM 1649 C CA . HIS A 1 217 ? -18.699 16.797 17.504 1.00 86.00 217 HIS A CA 1
ATOM 1650 C C . HIS A 1 217 ? -18.165 16.072 18.752 1.00 86.00 217 HIS A C 1
ATOM 1652 O O . HIS A 1 217 ? -17.720 16.711 19.713 1.00 86.00 217 HIS A O 1
ATOM 1658 N N . LEU A 1 218 ? -18.208 14.738 18.759 1.00 88.50 218 LEU A N 1
ATOM 1659 C CA . LEU A 1 218 ? -17.670 13.913 19.829 1.00 88.50 218 LEU A CA 1
ATOM 1660 C C . LEU A 1 218 ? -16.244 13.485 19.500 1.00 88.50 218 LEU A C 1
ATOM 1662 O O . LEU A 1 218 ? -15.843 13.379 18.345 1.00 88.50 218 LEU A O 1
ATOM 1666 N N . GLN A 1 219 ? -15.462 13.242 20.550 1.00 89.62 219 GLN A N 1
ATOM 1667 C CA . GLN A 1 219 ? -14.148 12.639 20.375 1.00 89.62 219 GLN A CA 1
ATOM 1668 C C . GLN A 1 219 ? -14.312 11.154 20.070 1.00 89.62 219 GLN A C 1
ATOM 1670 O O . GLN A 1 219 ? -14.958 10.435 20.836 1.00 89.62 219 GLN A O 1
ATOM 1675 N N . VAL A 1 220 ? -13.672 10.711 18.999 1.00 92.62 220 VAL A N 1
ATOM 1676 C CA . VAL A 1 220 ? -13.608 9.317 18.562 1.00 92.62 220 VAL A CA 1
ATOM 1677 C C . VAL A 1 220 ? -12.150 8.892 18.472 1.00 92.62 220 VAL A C 1
ATOM 1679 O O . VAL A 1 220 ? -11.255 9.730 18.338 1.00 92.62 220 VAL A O 1
ATOM 1682 N N . ARG A 1 221 ? -11.886 7.592 18.597 1.00 94.25 221 ARG A N 1
ATOM 1683 C CA . ARG A 1 221 ? -10.571 7.042 18.272 1.00 94.25 221 ARG A CA 1
ATOM 1684 C C . ARG A 1 221 ? -10.627 6.537 16.837 1.00 94.25 221 ARG A C 1
ATOM 1686 O O . ARG A 1 221 ? -11.514 5.757 16.504 1.00 94.25 221 ARG A O 1
ATOM 1693 N N . THR A 1 222 ? -9.693 6.981 16.010 1.00 95.56 222 THR A N 1
ATOM 1694 C CA . THR A 1 222 ? -9.546 6.560 14.620 1.00 95.56 222 THR A CA 1
ATOM 1695 C C . THR A 1 222 ? -8.414 5.545 14.514 1.00 95.56 222 THR A C 1
ATOM 1697 O O . THR A 1 222 ? -7.355 5.700 15.126 1.00 95.56 222 THR A O 1
ATOM 1700 N N . VAL A 1 223 ? -8.647 4.479 13.752 1.00 97.38 223 VAL A N 1
ATOM 1701 C CA . VAL A 1 223 ? -7.624 3.518 13.336 1.00 97.38 223 VAL A CA 1
ATOM 1702 C C . V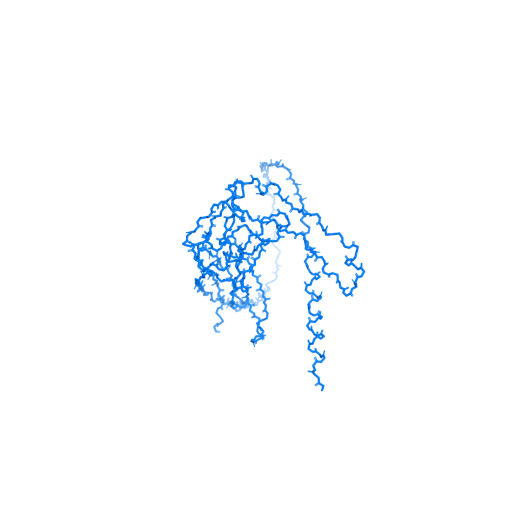AL A 1 223 ? -7.512 3.602 11.825 1.00 97.38 223 VAL A C 1
ATOM 1704 O O . VAL A 1 223 ? -8.381 3.120 11.097 1.00 97.38 223 VAL A O 1
ATOM 1707 N N . THR A 1 224 ? -6.441 4.226 11.355 1.00 96.88 224 THR A N 1
ATOM 1708 C CA . THR A 1 224 ? -6.191 4.420 9.928 1.00 96.88 224 THR A CA 1
ATOM 1709 C C . THR A 1 224 ? -5.261 3.325 9.436 1.00 96.88 224 THR A C 1
ATOM 1711 O O . THR A 1 224 ? -4.126 3.207 9.902 1.00 96.88 224 THR A O 1
ATOM 1714 N N . VAL A 1 225 ? -5.732 2.517 8.489 1.00 97.88 225 VAL A N 1
ATOM 1715 C CA . VAL A 1 225 ? -5.008 1.369 7.939 1.00 97.88 225 VAL A CA 1
ATOM 1716 C C . VAL A 1 225 ? -4.593 1.677 6.506 1.00 97.88 225 VAL A C 1
ATOM 1718 O O . VAL A 1 225 ? -5.429 1.895 5.632 1.00 97.88 225 VAL A O 1
ATOM 1721 N N . HIS A 1 226 ? -3.285 1.688 6.269 1.00 97.69 226 HIS A N 1
ATOM 1722 C CA . HIS A 1 226 ? -2.676 1.809 4.952 1.00 97.69 226 HIS A CA 1
ATOM 1723 C C . HIS A 1 226 ? -2.491 0.395 4.407 1.00 97.69 226 HIS A C 1
ATOM 1725 O O . HIS A 1 226 ? -1.716 -0.383 4.962 1.00 97.69 226 HIS A O 1
ATOM 1731 N N . ILE A 1 227 ? -3.208 0.059 3.343 1.00 98.06 227 ILE A N 1
ATOM 1732 C CA . ILE A 1 227 ? -3.233 -1.260 2.712 1.00 98.06 227 ILE A CA 1
ATOM 1733 C C . ILE A 1 227 ? -2.371 -1.194 1.451 1.00 98.06 227 ILE A C 1
ATOM 1735 O O . ILE A 1 227 ? -2.647 -0.374 0.578 1.00 98.06 227 ILE A O 1
ATOM 1739 N N . PHE A 1 228 ? -1.361 -2.061 1.332 1.00 98.25 228 PHE A N 1
ATOM 1740 C CA . PHE A 1 228 ? -0.414 -2.111 0.208 1.00 98.25 228 PHE A CA 1
ATOM 1741 C C . PHE A 1 228 ? -0.695 -3.327 -0.700 1.00 98.25 228 PHE A C 1
ATOM 1743 O O . PHE A 1 228 ? 0.009 -4.340 -0.619 1.00 98.25 228 PHE A O 1
ATOM 1750 N N . PRO A 1 229 ? -1.723 -3.267 -1.571 1.00 98.00 229 PRO A N 1
ATOM 1751 C CA . PRO A 1 229 ? -2.151 -4.406 -2.381 1.00 98.00 229 PRO A CA 1
ATOM 1752 C C . PRO A 1 229 ? -1.211 -4.717 -3.550 1.00 98.00 229 PRO A C 1
ATOM 1754 O O . PRO A 1 229 ? -1.422 -5.718 -4.226 1.00 98.00 229 PRO A O 1
ATOM 1757 N N . ILE A 1 230 ? -0.214 -3.872 -3.822 1.00 98.56 230 ILE A N 1
ATOM 1758 C CA . ILE A 1 230 ? 0.746 -4.036 -4.916 1.00 98.56 230 ILE A CA 1
ATOM 1759 C C . ILE A 1 230 ? 2.140 -4.210 -4.316 1.00 98.56 230 ILE A C 1
ATOM 1761 O O . ILE A 1 230 ? 2.617 -3.357 -3.571 1.00 98.56 230 ILE A O 1
ATOM 1765 N N . GLN A 1 231 ? 2.795 -5.311 -4.673 1.00 98.50 231 GLN A N 1
ATOM 1766 C CA . GLN A 1 231 ? 4.197 -5.579 -4.376 1.00 98.50 231 GLN A CA 1
ATOM 1767 C C . GLN A 1 231 ? 4.977 -5.552 -5.690 1.00 98.50 231 GLN A C 1
ATOM 1769 O O . GLN A 1 231 ? 4.774 -6.399 -6.561 1.00 98.50 231 GLN A O 1
ATOM 1774 N N . TYR A 1 232 ? 5.845 -4.558 -5.849 1.00 98.69 232 TYR A N 1
ATOM 1775 C CA . TYR A 1 232 ? 6.669 -4.381 -7.040 1.00 98.69 232 TYR A CA 1
ATOM 1776 C C . TYR A 1 232 ? 8.047 -4.995 -6.823 1.00 98.69 232 TYR A C 1
ATOM 1778 O O . TYR A 1 232 ? 8.669 -4.744 -5.798 1.00 98.69 232 TYR A O 1
ATOM 1786 N N . PHE A 1 233 ? 8.519 -5.779 -7.788 1.00 98.56 233 PHE A N 1
ATOM 1787 C CA . PHE A 1 233 ? 9.835 -6.412 -7.808 1.00 98.56 233 PHE A CA 1
ATOM 1788 C C . PHE A 1 233 ? 10.681 -5.707 -8.878 1.00 98.56 233 PHE A C 1
ATOM 1790 O O . PHE A 1 233 ? 10.623 -6.093 -10.051 1.00 98.56 233 PHE A O 1
ATOM 1797 N N . PRO A 1 234 ? 11.439 -4.650 -8.525 1.00 98.12 234 PRO A N 1
ATOM 1798 C CA . PRO A 1 234 ? 12.011 -3.746 -9.520 1.00 98.12 234 PRO A CA 1
ATOM 1799 C C . PRO A 1 234 ? 13.053 -4.410 -10.423 1.00 98.12 234 PRO A C 1
ATOM 1801 O O . PRO A 1 234 ? 12.986 -4.260 -11.643 1.00 98.12 234 PRO A O 1
ATOM 1804 N N . ALA A 1 235 ? 13.966 -5.208 -9.853 1.00 97.69 235 ALA A N 1
ATOM 1805 C CA . ALA A 1 235 ? 14.995 -5.909 -10.627 1.00 97.69 235 ALA A CA 1
ATOM 1806 C C . ALA A 1 235 ? 14.417 -6.938 -11.612 1.00 97.69 235 ALA A C 1
ATOM 1808 O O . ALA A 1 235 ? 15.064 -7.285 -12.599 1.00 97.69 235 ALA A O 1
ATOM 1809 N N . GLU A 1 236 ? 13.202 -7.417 -11.346 1.00 98.12 236 GLU A N 1
ATOM 1810 C CA . GLU A 1 236 ? 12.489 -8.392 -12.172 1.00 98.12 236 GLU A CA 1
ATOM 1811 C C . GLU A 1 236 ? 11.465 -7.728 -13.102 1.00 98.12 236 GLU A C 1
ATOM 1813 O O . GLU A 1 236 ? 10.899 -8.400 -13.959 1.00 98.12 236 GLU A O 1
ATOM 1818 N N . SER A 1 237 ? 11.246 -6.413 -12.966 1.00 97.69 237 SER A N 1
ATOM 1819 C CA . SER A 1 237 ? 10.252 -5.652 -13.734 1.00 97.69 237 SER A CA 1
ATOM 1820 C C . SER A 1 237 ? 8.868 -6.306 -13.702 1.00 97.69 237 SER A C 1
ATOM 1822 O O . SER A 1 237 ? 8.226 -6.472 -14.738 1.00 97.69 237 SER A O 1
ATOM 1824 N N . ARG A 1 238 ? 8.404 -6.712 -12.517 1.00 98.06 238 ARG A N 1
ATOM 1825 C CA . ARG A 1 238 ? 7.080 -7.325 -12.344 1.00 98.06 238 ARG A CA 1
ATOM 1826 C C . ARG A 1 238 ? 6.388 -6.852 -11.078 1.00 98.06 238 ARG A C 1
ATOM 1828 O O . ARG A 1 238 ? 7.043 -6.445 -10.119 1.00 98.06 238 ARG A O 1
ATOM 1835 N N . ILE A 1 239 ? 5.067 -6.961 -11.050 1.00 98.44 239 ILE A N 1
ATOM 1836 C CA . ILE A 1 239 ? 4.256 -6.743 -9.852 1.00 98.44 239 ILE A CA 1
ATOM 1837 C C . ILE A 1 239 ? 3.474 -8.002 -9.490 1.00 98.44 239 ILE A C 1
ATOM 1839 O O . ILE A 1 239 ? 3.062 -8.769 -10.359 1.00 98.44 239 ILE A O 1
ATOM 1843 N N . VAL A 1 240 ? 3.212 -8.159 -8.197 1.00 98.44 240 VAL A N 1
ATOM 1844 C CA . VAL A 1 240 ? 2.133 -8.995 -7.673 1.00 98.44 240 VAL A CA 1
ATOM 1845 C C . VAL A 1 240 ? 1.109 -8.052 -7.057 1.00 98.44 240 VAL A C 1
ATOM 1847 O O . VAL A 1 240 ? 1.420 -7.339 -6.103 1.00 98.44 240 VAL A O 1
ATOM 1850 N N . ALA A 1 241 ? -0.095 -8.022 -7.616 1.00 97.94 241 ALA A N 1
ATOM 1851 C CA . ALA A 1 241 ? -1.197 -7.198 -7.146 1.00 97.94 241 ALA A CA 1
ATOM 1852 C C . ALA A 1 241 ? -2.350 -8.067 -6.644 1.00 97.94 241 ALA A C 1
ATOM 1854 O O . ALA A 1 241 ? -2.626 -9.124 -7.203 1.00 97.94 241 ALA A O 1
ATOM 1855 N N . TYR A 1 242 ? -3.068 -7.614 -5.627 1.00 97.94 242 TYR A N 1
ATOM 1856 C CA . TYR A 1 242 ? -4.234 -8.314 -5.095 1.00 97.94 242 TYR A CA 1
ATOM 1857 C C . TYR A 1 242 ? -5.497 -7.523 -5.385 1.00 97.94 242 TYR A C 1
ATOM 1859 O O . TYR A 1 242 ? -5.558 -6.325 -5.123 1.00 97.94 242 TYR A O 1
ATOM 1867 N N . LYS A 1 243 ? -6.517 -8.190 -5.930 1.00 96.88 243 LYS A N 1
ATOM 1868 C CA . LYS A 1 243 ? -7.783 -7.527 -6.284 1.00 96.88 243 LYS A CA 1
ATOM 1869 C C . LYS A 1 243 ? -8.684 -7.310 -5.077 1.00 96.88 243 LYS A C 1
ATOM 1871 O O . LYS A 1 243 ? -9.513 -6.414 -5.095 1.00 96.88 243 LYS A O 1
ATOM 1876 N N . ASN A 1 244 ? -8.510 -8.114 -4.032 1.00 97.31 244 ASN A N 1
ATOM 1877 C CA . ASN A 1 244 ? -9.364 -8.094 -2.856 1.00 97.31 244 ASN A CA 1
ATOM 1878 C C . ASN A 1 244 ? -8.507 -8.020 -1.590 1.00 97.31 244 ASN A C 1
ATOM 1880 O O . ASN A 1 244 ? -7.500 -8.727 -1.478 1.00 97.31 244 ASN A O 1
ATOM 1884 N N . ALA A 1 245 ? -8.960 -7.245 -0.610 1.00 97.62 245 ALA A N 1
ATOM 1885 C CA . ALA A 1 245 ? -8.383 -7.201 0.727 1.00 97.62 245 ALA A CA 1
ATOM 1886 C C . ALA A 1 245 ? -9.473 -7.355 1.794 1.00 97.62 245 ALA A C 1
ATOM 1888 O O . ALA A 1 245 ? -10.629 -7.006 1.577 1.00 97.62 245 ALA A O 1
ATOM 1889 N N . SER A 1 246 ? -9.102 -7.869 2.958 1.00 97.94 246 SER A N 1
ATOM 1890 C CA . SER A 1 246 ? -9.962 -7.999 4.130 1.00 97.94 246 SER A CA 1
ATOM 1891 C C . SER A 1 246 ? -9.213 -7.458 5.335 1.00 97.94 246 SER A C 1
ATOM 1893 O O . SER A 1 246 ? -8.141 -7.973 5.645 1.00 97.94 246 SER A O 1
ATOM 1895 N N . VAL A 1 247 ? -9.786 -6.499 6.055 1.00 98.06 247 VAL A N 1
ATOM 1896 C CA . VAL A 1 247 ? -9.223 -5.975 7.305 1.00 98.06 247 VAL A CA 1
ATOM 1897 C C . VAL A 1 247 ? -10.028 -6.500 8.489 1.00 98.06 247 VAL A C 1
ATOM 1899 O O . VAL A 1 247 ? -11.256 -6.431 8.472 1.00 98.06 247 VAL A O 1
ATOM 1902 N N . SER A 1 248 ? -9.334 -7.008 9.509 1.00 97.94 248 SER A N 1
ATOM 1903 C CA . SER A 1 248 ? -9.930 -7.344 10.808 1.00 97.94 248 SER A CA 1
ATOM 1904 C C . SER A 1 248 ? -9.273 -6.506 11.900 1.00 97.94 248 SER A C 1
ATOM 1906 O O . SER A 1 248 ? -8.048 -6.531 12.038 1.00 97.94 248 SER A O 1
ATOM 1908 N N . LEU A 1 249 ? -10.086 -5.761 12.645 1.00 97.88 249 LEU A N 1
ATOM 1909 C CA . LEU A 1 249 ? -9.692 -4.910 13.764 1.00 97.88 249 LEU A CA 1
ATOM 1910 C C . LEU A 1 249 ? -10.342 -5.453 15.036 1.00 97.88 249 LEU A C 1
ATOM 1912 O O . LEU A 1 249 ? -11.567 -5.523 15.117 1.00 97.88 249 LEU A O 1
ATOM 1916 N N . VAL A 1 250 ? -9.527 -5.795 16.029 1.00 97.62 250 VAL A N 1
ATOM 1917 C CA . VAL A 1 250 ? -9.986 -6.238 17.349 1.00 97.62 250 VAL A CA 1
ATOM 1918 C C . VAL A 1 250 ? -9.626 -5.172 18.375 1.00 97.62 250 VAL A C 1
ATOM 1920 O O . VAL A 1 250 ? -8.496 -4.677 18.380 1.00 97.62 250 VAL A O 1
ATOM 1923 N N . TYR A 1 251 ? -10.577 -4.795 19.227 1.00 96.44 251 TYR A N 1
ATOM 1924 C CA . TYR A 1 251 ? -10.374 -3.788 20.267 1.00 96.44 251 TYR A CA 1
ATOM 1925 C C . TYR A 1 251 ? -11.183 -4.083 21.530 1.00 96.44 251 TYR A C 1
ATOM 1927 O O . TYR A 1 251 ? -12.203 -4.770 21.501 1.00 96.44 251 TYR A O 1
ATOM 1935 N N . TRP A 1 252 ? -10.746 -3.520 22.650 1.00 94.62 252 TRP A N 1
ATOM 1936 C CA . TRP A 1 252 ? -11.431 -3.600 23.937 1.00 94.62 252 TRP A CA 1
ATOM 1937 C C . TRP A 1 252 ? -12.153 -2.295 24.225 1.00 94.62 252 TRP A C 1
ATOM 1939 O O . TRP A 1 252 ? -11.606 -1.229 23.961 1.00 94.62 252 TRP A O 1
ATOM 1949 N N . THR A 1 253 ? -13.333 -2.360 24.834 1.00 91.38 253 THR A N 1
ATOM 1950 C CA . THR A 1 253 ? -13.999 -1.191 25.418 1.00 91.38 253 THR A CA 1
ATOM 1951 C C . THR A 1 253 ? -14.332 -1.452 26.878 1.00 91.38 253 THR A C 1
ATOM 1953 O O . THR A 1 253 ? -14.804 -2.534 27.229 1.00 91.38 253 THR A O 1
ATOM 1956 N N . ALA A 1 254 ? -14.121 -0.450 27.732 1.00 82.56 254 ALA A N 1
ATOM 1957 C CA . ALA A 1 254 ? -14.727 -0.444 29.056 1.00 82.56 254 ALA A CA 1
ATOM 1958 C C . ALA A 1 254 ? -16.238 -0.251 28.903 1.00 82.56 254 ALA A C 1
ATOM 1960 O O . ALA A 1 254 ? -16.685 0.591 28.119 1.00 82.56 254 ALA A O 1
ATOM 1961 N N . VAL A 1 255 ? -17.014 -1.053 29.623 1.00 74.56 255 VAL A N 1
ATOM 1962 C CA . VAL A 1 255 ? -18.447 -0.824 29.792 1.00 74.56 255 VAL A CA 1
ATOM 1963 C C . VAL A 1 255 ? -18.624 -0.123 31.130 1.00 74.56 255 VAL A C 1
ATOM 1965 O O . VAL A 1 255 ? -18.284 -0.688 32.170 1.00 74.56 255 VAL A O 1
ATOM 1968 N N . ASP A 1 256 ? -19.117 1.112 31.088 1.00 63.09 256 ASP A N 1
ATOM 1969 C CA . ASP A 1 256 ? -19.605 1.790 32.284 1.00 63.09 256 ASP A CA 1
ATOM 1970 C C . ASP A 1 256 ? -20.942 1.119 32.668 1.00 63.09 256 ASP A C 1
ATOM 1972 O O . ASP A 1 256 ? -21.878 1.128 31.863 1.00 63.09 256 ASP A O 1
ATOM 1976 N N . GLU A 1 257 ? -21.006 0.469 33.840 1.00 49.88 257 GLU A N 1
ATOM 1977 C CA . GLU A 1 257 ? -22.255 -0.077 34.418 1.00 49.88 257 GLU A CA 1
ATOM 1978 C C . GLU A 1 257 ? -23.241 1.023 34.841 1.00 49.88 257 GLU A C 1
ATOM 1980 O O . GLU A 1 257 ? -22.800 2.045 35.421 1.00 49.88 257 GLU A O 1
#